Protein AF-A0A3P3WB50-F1 (afdb_monomer_lite)

Secondary structure (DSSP, 8-state):
--SHHHHHHHHHHHHTSSTT-SSTTS-TTPBPSS-EEEEETTS-EEEEEEEPPPPS-HHHHHHHHHH-TT-S--TTT--SEEEEESSTT--PPEEEEGGGEEEEEETT-TT-EEEEEEEEEE-TTT--EEEEEEEEEEEEPB--SSS-EEE--EEEEETTEEEEE---EEEE-SSSS-EEEE-GGGGGSHHHHHHHHHHHTTT-HHHHHHHHHHHSTTSHHHHHHHHHHHHHHHHHHHHHHHHHHH-TTS---HHHHHHHHHHHHHHHHHHHHHHHHHHTT---

Organism: NCBI:txid2488728

Radius of gyration: 21.01 Å; chains: 1; bounding box: 48×58×53 Å

Foldseek 3Di:
DPCVVVVVVVVLLVVQQQQQWLQSVAGAQGKQPAKKWWQWPVRDIAIFIWGTHHFPDSVLSSCCLPPPPPWLDDPRQFDQWIFTDRYPPDPGTDTDGQNGTQWMGGPVDNQDIWGKAWAWIARPVVRDTDPPDIGIGTFRFDPAPFFGWTWDWDQDCDPNDGDTDTDWIWTAQPPDSYITIDDLVLVVDPLSLLVVLCSSVVVQVVLNVLSVQLVDCPHPSVVVVVVVLVVQLVVVVVVVVVVCVVCVPDPDDPVNVVVVSSVVSVSVSRNVSRVVCVVSVNDD

Sequence (284 aa):
MKNLYKLLPLILFFFVFSANAQFLHLRAGQESKDPVTIIFEDGSEKNGFIKNNEPKNKVLRAISFNSNTSAFSNPELSIDYILFKASEDAVDYSNIDVTTIKHVIFSRNNSLVYDRFVLYDINEKTLEIDYSNPKQIFFQANNLNGFKRYIIFTRMTERGKTVMYTPYYYIKSPTKNELVALNPWSLISYNRVINYFKFLGSDCKPFLDYLVRSEDRNSDEFKEFKKIRKEYRRSFDKEIKKTFKENKKKKIDNEYIYQEKSTRDFEFLFDYMYQKYLDFNCKS

pLDDT: mean 70.84, std 17.95, range [31.48, 95.5]

Structure (mmCIF, N/CA/C/O backbone):
data_AF-A0A3P3WB50-F1
#
_entry.id   AF-A0A3P3WB50-F1
#
loop_
_atom_site.group_PDB
_atom_site.id
_atom_site.type_symbol
_atom_site.label_atom_id
_atom_site.label_alt_id
_atom_site.label_comp_id
_atom_site.label_asym_id
_atom_site.label_entity_id
_atom_site.label_seq_id
_atom_site.pdbx_PDB_ins_code
_atom_site.Cartn_x
_atom_site.Cartn_y
_atom_site.Cartn_z
_atom_site.occupancy
_atom_site.B_iso_or_equiv
_atom_site.auth_seq_id
_atom_site.auth_comp_id
_atom_site.auth_asym_id
_atom_site.auth_atom_id
_atom_site.pdbx_PDB_model_num
ATOM 1 N N . MET A 1 1 ? -6.055 41.370 -4.640 1.00 46.00 1 MET A N 1
ATOM 2 C CA . MET A 1 1 ? -6.135 39.916 -4.354 1.00 46.00 1 MET A CA 1
ATOM 3 C C . MET A 1 1 ? -6.935 39.167 -5.435 1.00 46.00 1 MET A C 1
ATOM 5 O O . MET A 1 1 ? -7.912 38.508 -5.107 1.00 46.00 1 MET A O 1
ATOM 9 N N . LYS A 1 2 ? -6.562 39.277 -6.726 1.00 42.59 2 LYS A N 1
ATOM 10 C CA . LYS A 1 2 ? -7.324 38.673 -7.846 1.00 42.59 2 LYS A CA 1
ATOM 11 C C . LYS A 1 2 ? -6.626 37.561 -8.644 1.00 42.59 2 LYS A C 1
ATOM 13 O O . LYS A 1 2 ? -7.251 36.936 -9.488 1.00 42.59 2 LYS A O 1
ATOM 18 N N . ASN A 1 3 ? -5.368 37.257 -8.314 1.00 46.72 3 ASN A N 1
ATOM 19 C CA . ASN A 1 3 ? -4.557 36.287 -9.064 1.00 46.72 3 ASN A CA 1
ATOM 20 C C . ASN A 1 3 ? -4.040 35.102 -8.224 1.00 46.72 3 ASN A C 1
ATOM 22 O O . ASN A 1 3 ? -3.477 34.172 -8.792 1.00 46.72 3 ASN A O 1
ATOM 26 N N . LEU A 1 4 ? -4.257 35.082 -6.900 1.00 42.22 4 LEU A N 1
ATOM 27 C CA . LEU A 1 4 ? -3.749 34.001 -6.036 1.00 42.22 4 LEU A CA 1
ATOM 28 C C . LEU A 1 4 ? -4.438 32.652 -6.314 1.00 42.22 4 LEU A C 1
ATOM 30 O O . LEU A 1 4 ? -3.790 31.614 -6.342 1.00 42.22 4 LEU A O 1
ATOM 34 N N . TYR A 1 5 ? -5.738 32.672 -6.600 1.00 45.28 5 TYR A N 1
ATOM 35 C CA . TYR A 1 5 ? -6.542 31.485 -6.918 1.00 45.28 5 TYR A CA 1
ATOM 36 C C . TYR A 1 5 ? -6.295 30.925 -8.324 1.00 45.28 5 TYR A C 1
ATOM 38 O O . TYR A 1 5 ? -6.626 29.773 -8.572 1.00 45.28 5 TYR A O 1
ATOM 46 N N . LYS A 1 6 ? -5.681 31.700 -9.231 1.00 44.25 6 LYS A N 1
ATOM 47 C CA . LYS A 1 6 ? -5.189 31.188 -10.525 1.00 44.25 6 LYS A CA 1
ATOM 48 C C . LYS A 1 6 ? -3.825 30.497 -10.390 1.00 44.25 6 LYS A C 1
ATOM 50 O O . LYS A 1 6 ? -3.521 29.599 -11.164 1.00 44.25 6 LYS A O 1
ATOM 55 N N . LEU A 1 7 ? -3.033 30.886 -9.387 1.00 44.47 7 LEU A N 1
ATOM 56 C CA . LEU A 1 7 ? -1.736 30.283 -9.057 1.00 44.47 7 LEU A CA 1
ATOM 57 C C . LEU A 1 7 ? -1.860 29.039 -8.168 1.00 44.47 7 LEU A C 1
ATOM 59 O O . LEU A 1 7 ? -1.045 28.133 -8.292 1.00 44.47 7 LEU A O 1
ATOM 63 N N . LEU A 1 8 ? -2.887 28.961 -7.318 1.00 43.44 8 LEU A N 1
ATOM 64 C CA . LEU A 1 8 ? -3.151 27.813 -6.444 1.00 43.44 8 LEU A CA 1
ATOM 65 C C . LEU A 1 8 ? -3.257 26.463 -7.193 1.00 43.44 8 LEU A C 1
ATOM 67 O O . LEU A 1 8 ? -2.562 25.532 -6.790 1.00 43.44 8 LEU A O 1
ATOM 71 N N . PRO A 1 9 ? -4.032 26.325 -8.293 1.00 48.25 9 PRO A N 1
ATOM 72 C CA . PRO A 1 9 ? -4.075 25.078 -9.051 1.00 48.25 9 PRO A CA 1
ATOM 73 C C . PRO A 1 9 ? -2.754 24.790 -9.766 1.00 48.25 9 PRO A C 1
ATOM 75 O O . PRO A 1 9 ? -2.409 23.628 -9.903 1.00 48.25 9 PRO A O 1
ATOM 78 N N . LEU A 1 10 ? -1.990 25.815 -10.165 1.00 39.59 10 LEU A N 1
ATOM 79 C CA . LEU A 1 10 ? -0.688 25.654 -10.821 1.00 39.59 10 LEU A CA 1
ATOM 80 C C . LEU A 1 10 ? 0.383 25.145 -9.841 1.00 39.59 10 LEU A C 1
ATOM 82 O O . LEU A 1 10 ? 1.171 24.268 -10.175 1.00 39.59 10 LEU A O 1
ATOM 86 N N . ILE A 1 11 ? 0.382 25.666 -8.611 1.00 45.00 11 ILE A N 1
ATOM 87 C CA . ILE A 1 11 ? 1.268 25.228 -7.524 1.00 45.00 11 ILE A CA 1
ATOM 88 C C . ILE A 1 11 ? 0.891 23.809 -7.083 1.00 45.00 11 ILE A C 1
ATOM 90 O O . ILE A 1 11 ? 1.773 22.964 -6.966 1.00 45.00 11 ILE A O 1
ATOM 94 N N . LEU A 1 12 ? -0.407 23.511 -6.938 1.00 42.62 12 LEU A N 1
ATOM 95 C CA . LEU A 1 12 ? -0.888 22.139 -6.734 1.00 42.62 12 LEU A CA 1
ATOM 96 C C . LEU A 1 12 ? -0.486 21.220 -7.899 1.00 42.62 12 LEU A C 1
ATOM 98 O O . LEU A 1 12 ? -0.139 20.073 -7.662 1.00 42.62 12 LEU A O 1
ATOM 102 N N . PHE A 1 13 ? -0.449 21.721 -9.137 1.00 41.72 13 PHE A N 1
ATOM 103 C CA . PHE A 1 13 ? 0.000 20.961 -10.306 1.00 41.72 13 PHE A CA 1
ATOM 104 C C . PHE A 1 13 ? 1.475 20.551 -10.197 1.00 41.72 13 PHE A C 1
ATOM 106 O O . PHE A 1 13 ? 1.805 19.394 -10.437 1.00 41.72 13 PHE A O 1
ATOM 113 N N . PHE A 1 14 ? 2.366 21.467 -9.798 1.00 38.19 14 PHE A N 1
ATOM 114 C CA . PHE A 1 14 ? 3.808 21.197 -9.738 1.00 38.19 14 PHE A CA 1
ATOM 115 C C . PHE A 1 14 ? 4.226 20.226 -8.621 1.00 38.19 14 PHE A C 1
ATOM 117 O O . PHE A 1 14 ? 5.214 19.514 -8.792 1.00 38.19 14 PHE A O 1
ATOM 124 N N . PHE A 1 15 ? 3.477 20.135 -7.518 1.00 40.16 15 PHE A N 1
ATOM 125 C CA . PHE A 1 15 ? 3.802 19.228 -6.406 1.00 40.16 15 PHE A CA 1
ATOM 126 C C . PHE A 1 15 ? 3.353 17.769 -6.614 1.00 40.16 15 PHE A C 1
ATOM 128 O O . PHE A 1 15 ? 3.767 16.890 -5.863 1.00 40.16 15 PHE A O 1
ATOM 135 N N . VAL A 1 16 ? 2.551 17.471 -7.642 1.00 40.81 16 VAL A N 1
ATOM 136 C CA . VAL A 1 16 ? 1.916 16.145 -7.813 1.00 40.81 16 VAL A CA 1
ATOM 137 C C . VAL A 1 16 ? 2.705 15.203 -8.741 1.00 40.81 16 VAL A C 1
ATOM 139 O O . VAL A 1 16 ? 2.382 14.023 -8.893 1.00 40.81 16 VAL A O 1
ATOM 142 N N . PHE A 1 17 ? 3.804 15.673 -9.336 1.00 41.53 17 PHE A N 1
ATOM 143 C CA . PHE A 1 17 ? 4.520 14.906 -10.360 1.00 41.53 17 PHE A CA 1
ATOM 144 C C . PHE A 1 17 ? 5.366 13.733 -9.829 1.00 41.53 17 PHE A C 1
ATOM 146 O O . PHE A 1 17 ? 5.593 12.780 -10.579 1.00 41.53 17 PHE A O 1
ATOM 153 N N . SER A 1 18 ? 5.784 13.738 -8.558 1.00 41.53 18 SER A N 1
ATOM 154 C CA . SER A 1 18 ? 6.574 12.640 -7.966 1.00 41.53 18 SER A CA 1
ATOM 155 C C . SER A 1 18 ? 5.729 11.471 -7.439 1.00 41.53 18 SER A C 1
ATOM 157 O O . SER A 1 18 ? 6.218 10.347 -7.377 1.00 41.53 18 SER A O 1
ATOM 159 N N . ALA A 1 19 ? 4.454 11.692 -7.108 1.00 46.53 19 ALA A N 1
ATOM 160 C CA . ALA A 1 19 ? 3.660 10.794 -6.257 1.00 46.53 19 ALA A CA 1
ATOM 161 C C . ALA A 1 19 ? 3.143 9.493 -6.915 1.00 46.53 19 ALA A C 1
ATOM 163 O O . ALA A 1 19 ? 2.284 8.826 -6.350 1.00 46.53 19 ALA A O 1
ATOM 164 N N . ASN A 1 20 ? 3.615 9.132 -8.110 1.00 53.00 20 ASN A N 1
ATOM 165 C CA . ASN A 1 20 ? 3.025 8.046 -8.910 1.00 53.00 20 ASN A CA 1
ATOM 166 C C . ASN A 1 20 ? 4.056 7.370 -9.852 1.00 53.00 20 ASN A C 1
ATOM 168 O O . ASN A 1 20 ? 3.718 6.824 -10.902 1.00 53.00 20 ASN A O 1
ATOM 172 N N . ALA A 1 21 ? 5.350 7.549 -9.587 1.00 59.38 21 ALA A N 1
ATOM 173 C CA . ALA A 1 21 ? 6.413 6.951 -10.388 1.00 59.38 21 ALA A CA 1
ATOM 174 C C . ALA A 1 21 ? 6.478 5.433 -10.159 1.00 59.38 21 ALA A C 1
ATOM 176 O O . ALA A 1 21 ? 6.316 4.986 -9.027 1.00 59.38 21 ALA A O 1
ATOM 177 N N . GLN A 1 22 ? 6.754 4.669 -11.221 1.00 72.88 22 GLN A N 1
ATOM 178 C CA . GLN A 1 22 ? 6.979 3.223 -11.139 1.00 72.88 22 GLN A CA 1
ATOM 179 C C . GLN A 1 22 ? 8.084 2.888 -10.127 1.00 72.88 22 GLN A C 1
ATOM 181 O O . GLN A 1 22 ? 7.900 2.043 -9.257 1.00 72.88 22 GLN A O 1
ATOM 186 N N . PHE A 1 23 ? 9.199 3.617 -10.202 1.00 77.19 23 PHE A N 1
ATOM 187 C CA . PHE A 1 23 ? 10.236 3.644 -9.180 1.00 77.19 23 PHE A CA 1
ATOM 188 C C . PHE A 1 23 ? 10.271 5.038 -8.567 1.00 77.19 23 PHE A C 1
ATOM 190 O O . PHE A 1 23 ? 10.656 6.016 -9.204 1.00 77.19 23 PHE A O 1
ATOM 197 N N . LEU A 1 24 ? 9.837 5.128 -7.316 1.00 67.81 24 LEU A N 1
ATOM 198 C CA . LEU A 1 24 ? 9.528 6.383 -6.617 1.00 67.81 24 LEU A CA 1
ATOM 199 C C . LEU A 1 24 ? 10.702 7.345 -6.462 1.00 67.81 24 LEU A C 1
ATOM 201 O O . LEU A 1 24 ? 10.515 8.553 -6.340 1.00 67.81 24 LEU A O 1
ATOM 205 N N . HIS A 1 25 ? 11.913 6.801 -6.421 1.00 69.56 25 HIS A N 1
ATOM 206 C CA . HIS A 1 25 ? 13.135 7.585 -6.306 1.00 69.56 25 HIS A CA 1
ATOM 207 C C . HIS A 1 25 ? 13.572 8.200 -7.650 1.00 69.56 25 HIS A C 1
ATOM 209 O O . HIS A 1 25 ? 14.468 9.045 -7.673 1.00 69.56 25 HIS A O 1
ATOM 215 N N . LEU A 1 26 ? 12.934 7.810 -8.758 1.00 70.94 26 LEU A N 1
ATOM 216 C CA . LEU A 1 26 ? 13.143 8.356 -10.095 1.00 70.94 26 LEU A CA 1
ATOM 217 C C . LEU A 1 26 ? 11.951 9.250 -10.483 1.00 70.94 26 LEU A C 1
ATOM 219 O O . LEU A 1 26 ? 10.794 8.963 -10.180 1.00 70.94 26 LEU A O 1
ATOM 223 N N . ARG A 1 27 ? 12.207 10.349 -11.194 1.00 70.38 27 ARG A N 1
ATOM 224 C CA . ARG A 1 27 ? 11.157 11.169 -11.825 1.00 70.38 27 ARG A CA 1
ATOM 225 C C . ARG A 1 27 ? 10.595 10.460 -13.063 1.00 70.38 27 ARG A C 1
ATOM 227 O O . ARG A 1 27 ? 11.182 9.497 -13.546 1.00 70.38 27 ARG A O 1
ATOM 234 N N . ALA A 1 28 ? 9.461 10.928 -13.584 1.00 73.25 28 ALA A N 1
ATOM 235 C CA . ALA A 1 28 ? 8.965 10.475 -14.887 1.00 73.25 28 ALA A CA 1
ATOM 236 C C . ALA A 1 28 ? 10.035 10.690 -15.970 1.00 73.25 28 ALA A C 1
ATOM 238 O O . ALA A 1 28 ? 10.688 11.735 -15.975 1.00 73.25 28 ALA A O 1
ATOM 239 N N . GLY A 1 29 ? 10.253 9.683 -16.819 1.00 77.38 29 GLY A N 1
ATOM 240 C CA . GLY A 1 29 ? 11.269 9.735 -17.869 1.00 77.38 29 GLY A CA 1
ATOM 241 C C . GLY A 1 29 ? 12.714 9.769 -17.362 1.00 77.38 29 GLY A C 1
ATOM 242 O O . GLY A 1 29 ? 13.627 9.946 -18.164 1.00 77.38 29 GLY A O 1
ATOM 243 N N . GLN A 1 30 ? 12.961 9.622 -16.059 1.00 82.00 30 GLN A N 1
ATOM 244 C CA . GLN A 1 30 ? 14.313 9.631 -15.511 1.00 82.00 30 GLN A CA 1
ATOM 245 C C . GLN A 1 30 ? 14.922 8.227 -15.548 1.00 82.00 30 GLN A C 1
ATOM 247 O O . GLN A 1 30 ? 14.301 7.267 -15.092 1.00 82.00 30 GLN A O 1
ATOM 252 N N . GLU A 1 31 ? 16.148 8.144 -16.061 1.00 88.44 31 GLU A N 1
ATOM 253 C CA . GLU A 1 31 ? 17.012 6.961 -16.018 1.00 88.44 31 GLU A CA 1
ATOM 254 C C . GLU A 1 31 ? 17.666 6.805 -14.633 1.00 88.44 31 GLU A C 1
ATOM 256 O O . GLU A 1 31 ? 17.992 7.793 -13.957 1.00 88.44 31 GLU A O 1
ATOM 261 N N . SER A 1 32 ? 17.849 5.560 -14.197 1.00 87.50 32 SER A N 1
ATOM 262 C CA . SER A 1 32 ? 18.636 5.223 -13.019 1.00 87.50 32 SER A CA 1
ATOM 263 C C . SER A 1 32 ? 20.084 5.656 -13.228 1.00 87.50 32 SER A C 1
ATOM 265 O O . SER A 1 32 ? 20.693 5.365 -14.245 1.00 87.50 32 SER A O 1
ATOM 267 N N . LYS A 1 33 ? 20.663 6.363 -12.256 1.00 83.94 33 LYS A N 1
ATOM 268 C CA . LYS A 1 33 ? 22.070 6.788 -12.356 1.00 83.94 33 LYS A CA 1
ATOM 269 C C . LYS A 1 33 ? 23.052 5.629 -12.232 1.00 83.94 33 LYS A C 1
ATOM 271 O O . LYS A 1 33 ? 24.179 5.734 -12.688 1.00 83.94 33 LYS A O 1
ATOM 276 N N . ASP A 1 34 ? 22.627 4.576 -11.550 1.00 85.12 34 ASP A N 1
ATOM 277 C CA . ASP A 1 34 ? 23.434 3.405 -11.264 1.00 85.12 34 ASP A CA 1
ATOM 278 C C . ASP A 1 34 ? 22.766 2.173 -11.896 1.00 85.12 34 ASP A C 1
ATOM 280 O O . ASP A 1 34 ? 21.542 2.195 -12.120 1.00 85.12 34 ASP A O 1
ATOM 284 N N . PRO A 1 35 ? 23.541 1.103 -12.156 1.00 89.12 35 PRO A N 1
ATOM 285 C CA . PRO A 1 35 ? 22.990 -0.156 -12.614 1.00 89.12 35 PRO A CA 1
ATOM 286 C C . PRO A 1 35 ? 21.960 -0.732 -11.641 1.00 89.12 35 PRO A C 1
ATOM 288 O O . PRO A 1 35 ? 21.976 -0.477 -10.431 1.00 89.12 35 PRO A O 1
ATOM 291 N N . VAL A 1 36 ? 21.064 -1.529 -12.201 1.00 91.88 36 VAL A N 1
ATOM 292 C CA . VAL A 1 36 ? 20.005 -2.245 -11.504 1.00 91.88 36 VAL A CA 1
ATOM 293 C C . VAL A 1 36 ? 20.027 -3.706 -11.919 1.00 91.88 36 VAL A C 1
ATOM 295 O O . VAL A 1 36 ? 20.393 -4.031 -13.052 1.00 91.88 36 VAL A O 1
ATOM 298 N N . THR A 1 37 ? 19.577 -4.566 -11.017 1.00 93.38 37 THR A N 1
ATOM 299 C CA . THR A 1 37 ? 19.367 -5.991 -11.263 1.00 93.38 37 THR A CA 1
ATOM 300 C C . THR A 1 37 ? 17.869 -6.263 -11.302 1.00 93.38 37 THR A C 1
ATOM 302 O O . THR A 1 37 ? 17.153 -5.990 -10.340 1.00 93.38 37 THR A O 1
ATOM 305 N N . ILE A 1 38 ? 17.380 -6.784 -12.421 1.00 94.06 38 ILE A N 1
ATOM 306 C CA . ILE A 1 38 ? 16.017 -7.294 -12.572 1.00 94.06 38 ILE A CA 1
ATOM 307 C C . ILE A 1 38 ? 16.070 -8.789 -12.307 1.00 94.06 38 ILE A C 1
ATOM 309 O O . ILE A 1 38 ? 16.818 -9.488 -12.985 1.00 94.06 38 ILE A O 1
ATOM 313 N N . ILE A 1 39 ? 15.260 -9.264 -11.369 1.00 93.62 39 ILE A N 1
ATOM 314 C CA . ILE A 1 39 ? 15.095 -10.687 -11.078 1.00 93.62 39 ILE A CA 1
ATOM 315 C C . ILE A 1 39 ? 13.738 -11.114 -11.626 1.00 93.62 39 ILE A C 1
ATOM 317 O O . ILE A 1 39 ? 12.710 -10.515 -11.295 1.00 93.62 39 ILE A O 1
ATOM 321 N N . PHE A 1 40 ? 13.738 -12.127 -12.484 1.00 95.12 40 PHE A N 1
ATOM 322 C CA . PHE A 1 40 ? 12.545 -12.666 -13.128 1.00 95.12 40 PHE A CA 1
ATOM 323 C C . PHE A 1 40 ? 11.868 -13.733 -12.257 1.00 95.12 40 PHE A C 1
ATOM 325 O O . PHE A 1 40 ? 12.451 -14.258 -11.306 1.00 95.12 40 PHE A O 1
ATOM 332 N N . GLU A 1 41 ? 10.613 -14.054 -12.567 1.00 90.38 41 GLU A N 1
ATOM 333 C CA . GLU A 1 41 ? 9.850 -15.102 -11.869 1.00 90.38 41 GLU A CA 1
ATOM 334 C C . GLU A 1 41 ? 10.500 -16.490 -11.990 1.00 90.38 41 GLU A C 1
ATOM 336 O O . GLU A 1 41 ? 10.417 -17.294 -11.063 1.00 90.38 41 GLU A O 1
ATOM 341 N N . ASP A 1 42 ? 11.204 -16.753 -13.095 1.00 91.88 42 ASP A N 1
ATOM 342 C CA . ASP A 1 42 ? 11.975 -17.984 -13.313 1.00 91.88 42 ASP A CA 1
ATOM 343 C C . ASP A 1 42 ? 13.326 -18.013 -12.567 1.00 91.88 42 ASP A C 1
ATOM 345 O O . ASP A 1 42 ? 14.048 -19.007 -12.626 1.00 91.88 42 ASP A O 1
ATOM 349 N N . GLY A 1 43 ? 13.663 -16.938 -11.846 1.00 91.44 43 GLY A N 1
ATOM 350 C CA . GLY A 1 43 ? 14.909 -16.791 -11.098 1.00 91.44 43 GLY A CA 1
ATOM 351 C C . GLY A 1 43 ? 16.101 -16.326 -11.934 1.00 91.44 43 GLY A C 1
ATOM 352 O O . GLY A 1 43 ? 17.184 -16.158 -11.378 1.00 91.44 43 GLY A O 1
ATOM 353 N N . SER A 1 44 ? 15.929 -16.103 -13.239 1.00 95.50 44 SER A N 1
ATOM 354 C CA . SER A 1 44 ? 16.959 -15.485 -14.073 1.00 95.50 44 SER A CA 1
ATOM 355 C C . SER A 1 44 ? 17.139 -14.003 -13.728 1.00 95.50 44 SER A C 1
ATOM 357 O O . SER A 1 44 ? 16.275 -13.380 -13.102 1.00 95.50 44 SER A O 1
ATOM 359 N N . GLU A 1 45 ? 18.273 -13.425 -14.134 1.00 95.19 45 GLU A N 1
ATOM 360 C CA . GLU A 1 45 ? 18.618 -12.040 -13.812 1.00 95.19 45 GLU A CA 1
ATOM 361 C C . GLU A 1 45 ? 19.075 -11.254 -15.047 1.00 95.19 45 GLU A C 1
ATOM 363 O O . GLU A 1 45 ? 19.742 -11.785 -15.940 1.00 95.19 45 GLU A O 1
ATOM 368 N N . LYS A 1 46 ? 18.760 -9.954 -15.084 1.00 94.44 46 LYS A N 1
ATOM 369 C CA . LYS A 1 46 ? 19.339 -8.994 -16.036 1.00 94.44 46 LYS A CA 1
ATOM 370 C C . LYS A 1 46 ? 19.895 -7.781 -15.311 1.00 94.44 46 LYS A C 1
ATOM 372 O O . LYS A 1 46 ? 19.202 -7.164 -14.510 1.00 94.44 46 LYS A O 1
ATOM 377 N N . ASN A 1 47 ? 21.120 -7.405 -15.664 1.00 93.50 47 ASN A N 1
ATOM 378 C CA . ASN A 1 47 ? 21.784 -6.211 -15.154 1.00 93.50 47 ASN A CA 1
ATOM 379 C C . ASN A 1 47 ? 21.819 -5.128 -16.230 1.00 93.50 47 ASN A C 1
ATOM 381 O O . ASN A 1 47 ? 22.104 -5.424 -17.390 1.00 93.50 47 ASN A O 1
ATOM 385 N N . GLY A 1 48 ? 21.526 -3.888 -15.855 1.00 93.56 48 GLY A N 1
ATOM 386 C CA . GLY A 1 48 ? 21.526 -2.763 -16.786 1.00 93.56 48 GLY A CA 1
ATOM 387 C C . GLY A 1 48 ? 20.966 -1.505 -16.145 1.00 93.56 48 GLY A C 1
ATOM 388 O O . GLY A 1 48 ? 21.146 -1.293 -14.954 1.00 93.56 48 GLY A O 1
ATOM 389 N N . PHE A 1 49 ? 20.276 -0.678 -16.919 1.00 93.44 49 PHE A N 1
ATOM 390 C CA . PHE A 1 49 ? 19.716 0.593 -16.469 1.00 93.44 49 PHE A CA 1
ATOM 391 C C . PHE A 1 49 ? 18.227 0.638 -16.776 1.00 93.44 49 PHE A C 1
ATOM 393 O O . PHE A 1 49 ? 17.777 0.151 -17.817 1.00 93.44 49 PHE A O 1
ATOM 400 N N . ILE A 1 50 ? 17.461 1.237 -15.867 1.00 92.25 50 ILE A N 1
ATOM 401 C CA . ILE A 1 50 ? 16.013 1.372 -16.005 1.00 92.25 50 ILE A CA 1
ATOM 402 C C . ILE A 1 50 ? 15.631 2.839 -16.067 1.00 92.25 50 ILE A C 1
ATOM 404 O O . ILE A 1 50 ? 16.177 3.677 -15.352 1.00 92.25 50 ILE A O 1
ATOM 408 N N . LYS A 1 51 ? 14.623 3.136 -16.882 1.00 90.25 51 LYS A N 1
ATOM 409 C CA . LYS A 1 51 ? 13.991 4.447 -16.962 1.00 90.25 51 LYS A CA 1
ATOM 410 C C . LYS A 1 51 ? 12.538 4.343 -16.543 1.00 90.25 51 LYS A C 1
ATOM 412 O O . LYS A 1 51 ? 11.818 3.449 -16.975 1.00 90.25 51 LYS A O 1
ATOM 417 N N . ASN A 1 52 ? 12.091 5.285 -15.721 1.00 84.56 52 ASN A N 1
ATOM 418 C CA . ASN A 1 52 ? 10.667 5.404 -15.437 1.00 84.56 52 ASN A CA 1
ATOM 419 C C . ASN A 1 52 ? 9.899 5.754 -16.712 1.00 84.56 52 ASN A C 1
ATOM 421 O O . ASN A 1 52 ? 10.262 6.697 -17.420 1.00 84.56 52 ASN A O 1
ATOM 425 N N . ASN A 1 53 ? 8.784 5.065 -16.942 1.00 81.25 53 ASN A N 1
ATOM 426 C CA . ASN A 1 53 ? 7.875 5.390 -18.035 1.00 81.25 53 ASN A CA 1
ATOM 427 C C . ASN A 1 53 ? 7.346 6.830 -17.915 1.00 81.25 53 ASN A C 1
ATOM 429 O O . ASN A 1 53 ? 7.151 7.361 -16.815 1.00 81.25 53 ASN A O 1
ATOM 433 N N . GLU A 1 54 ? 7.075 7.460 -19.059 1.00 76.31 54 GLU A N 1
ATOM 434 C CA . GLU A 1 54 ? 6.269 8.680 -19.078 1.00 76.31 54 GLU A CA 1
ATOM 435 C C . GLU A 1 54 ? 4.821 8.343 -18.673 1.00 76.31 54 GLU A C 1
ATOM 437 O O . GLU A 1 54 ? 4.279 7.327 -19.116 1.00 76.31 54 GLU A O 1
ATOM 442 N N . PRO A 1 55 ? 4.166 9.166 -17.837 1.00 66.12 55 PRO A N 1
ATOM 443 C CA . PRO A 1 55 ? 2.769 8.952 -17.477 1.00 66.12 55 PRO A CA 1
ATOM 444 C C . PRO A 1 55 ? 1.867 9.105 -18.706 1.00 66.12 55 PRO A C 1
ATOM 446 O O . PRO A 1 55 ? 1.959 10.106 -19.422 1.00 66.12 55 PRO A O 1
ATOM 449 N N . LYS A 1 56 ? 0.955 8.146 -18.913 1.00 62.53 56 LYS A N 1
ATOM 450 C CA . LYS A 1 56 ? -0.006 8.165 -20.028 1.00 62.53 56 LYS A CA 1
ATOM 451 C C . LYS A 1 56 ? -0.984 9.359 -19.923 1.00 62.53 56 LYS A C 1
ATOM 453 O O . LYS A 1 56 ? -1.333 9.930 -20.953 1.00 62.53 56 LYS A O 1
ATOM 458 N N . ASN A 1 57 ? -1.389 9.800 -18.720 1.00 63.00 57 ASN A N 1
ATOM 459 C CA . ASN A 1 57 ? -2.286 10.946 -18.500 1.00 63.00 57 ASN A CA 1
ATOM 460 C C . ASN A 1 57 ? -1.972 11.734 -17.199 1.00 63.00 57 ASN A C 1
ATOM 462 O O . ASN A 1 57 ? -2.549 11.546 -16.124 1.00 63.00 57 ASN A O 1
ATOM 466 N N . LYS A 1 58 ? -1.111 12.753 -17.338 1.00 58.84 58 LYS A N 1
ATOM 467 C CA . LYS A 1 58 ? -0.672 13.657 -16.251 1.00 58.84 58 LYS A CA 1
ATOM 468 C C . LYS A 1 58 ? -1.823 14.307 -15.461 1.00 58.84 58 LYS A C 1
ATOM 470 O O . LYS A 1 58 ? -1.658 14.587 -14.276 1.00 58.84 58 LYS A O 1
ATOM 475 N N . VAL A 1 59 ? -2.971 14.551 -16.098 1.00 56.09 59 VAL A N 1
ATOM 476 C CA . VAL A 1 59 ? -4.134 15.213 -15.484 1.00 56.09 59 VAL A CA 1
ATOM 477 C C . VAL A 1 59 ? -4.935 14.230 -14.635 1.00 56.09 59 VAL A C 1
ATOM 479 O O . VAL A 1 59 ? -5.214 14.523 -13.474 1.00 56.09 59 VAL A O 1
ATOM 482 N N . LEU A 1 60 ? -5.248 13.041 -15.162 1.00 55.47 60 LEU A N 1
ATOM 483 C CA . LEU A 1 60 ? -5.934 11.991 -14.398 1.00 55.47 60 LEU A CA 1
ATOM 484 C C . LEU A 1 60 ? -5.123 11.551 -13.179 1.00 55.47 60 LEU A C 1
ATOM 486 O O . LEU A 1 60 ? -5.700 11.292 -12.131 1.00 55.47 60 LEU A O 1
ATOM 490 N N . ARG A 1 61 ? -3.795 11.555 -13.285 1.00 54.12 61 ARG A N 1
ATOM 491 C CA . ARG A 1 61 ? -2.860 11.277 -12.186 1.00 54.12 61 ARG A CA 1
ATOM 492 C C . ARG A 1 61 ? -2.880 12.314 -11.068 1.00 54.12 61 ARG A C 1
ATOM 494 O O . ARG A 1 61 ? -2.688 11.976 -9.904 1.00 54.12 61 ARG A O 1
ATOM 501 N N . ALA A 1 62 ? -3.106 13.580 -11.414 1.00 53.34 62 ALA A N 1
ATOM 502 C CA . ALA A 1 62 ? -3.275 14.637 -10.424 1.00 53.34 62 ALA A CA 1
ATOM 503 C C . ALA A 1 62 ? -4.664 14.606 -9.776 1.00 53.34 62 ALA A C 1
ATOM 505 O O . ALA A 1 62 ? -4.827 14.935 -8.600 1.00 53.34 62 ALA A O 1
ATOM 506 N N . ILE A 1 63 ? -5.659 14.177 -10.549 1.00 50.47 63 ILE A N 1
ATOM 507 C CA . ILE A 1 63 ? -7.038 14.026 -10.101 1.00 50.47 63 ILE A CA 1
ATOM 508 C C . ILE A 1 63 ? -7.181 12.789 -9.203 1.00 50.47 63 ILE A C 1
ATOM 510 O O . ILE A 1 63 ? -7.782 12.920 -8.144 1.00 50.47 63 ILE A O 1
ATOM 514 N N . SER A 1 64 ? -6.559 11.646 -9.521 1.00 50.78 64 SER A N 1
ATOM 515 C CA . SER A 1 64 ? -6.663 10.399 -8.740 1.00 50.78 64 SER A CA 1
ATOM 516 C C . SER A 1 64 ? -6.210 10.548 -7.284 1.00 50.78 64 SER A C 1
ATOM 518 O O . SER A 1 64 ? -6.799 9.934 -6.398 1.00 50.78 64 SER A O 1
ATOM 520 N N . PHE A 1 65 ? -5.253 11.442 -7.018 1.00 48.94 65 PHE A N 1
ATOM 521 C CA . PHE A 1 65 ? -4.818 11.803 -5.667 1.00 48.94 65 PHE A CA 1
ATOM 522 C C . PHE A 1 65 ? -5.921 12.479 -4.825 1.00 48.94 65 PHE A C 1
ATOM 524 O O . PHE A 1 65 ? -5.969 12.304 -3.608 1.00 48.94 65 PHE A O 1
ATOM 531 N N . ASN A 1 66 ? -6.823 13.235 -5.466 1.00 42.66 66 ASN A N 1
ATOM 532 C CA . ASN A 1 66 ? -7.851 14.051 -4.805 1.00 42.66 66 ASN A CA 1
ATOM 533 C C . ASN A 1 66 ? -9.282 13.507 -4.960 1.00 42.66 66 ASN A C 1
ATOM 535 O O . ASN A 1 66 ? -10.129 13.767 -4.109 1.00 42.66 66 ASN A O 1
ATOM 539 N N . SER A 1 67 ? -9.584 12.791 -6.044 1.00 37.06 67 SER A N 1
ATOM 540 C CA .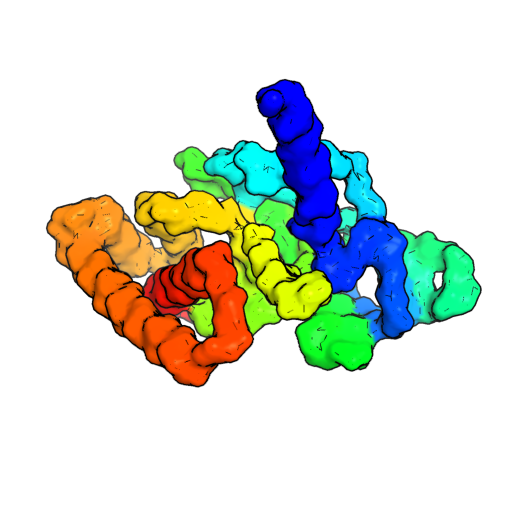 SER A 1 67 ? -10.955 12.446 -6.433 1.00 37.06 67 SER A CA 1
ATOM 541 C C . SER A 1 67 ? -11.363 11.024 -6.075 1.00 37.06 67 SER A C 1
ATOM 543 O O . SER A 1 67 ? -12.559 10.757 -5.989 1.00 37.06 67 SER A O 1
ATOM 545 N N . ASN A 1 68 ? -10.420 10.113 -5.826 1.00 43.03 68 ASN A N 1
ATOM 546 C CA . ASN A 1 68 ? -10.749 8.717 -5.526 1.00 43.03 68 ASN A CA 1
ATOM 547 C C . ASN A 1 68 ? -11.048 8.480 -4.047 1.00 43.03 68 ASN A C 1
ATOM 549 O O . ASN A 1 68 ? -10.511 7.590 -3.396 1.00 43.03 68 ASN A O 1
ATOM 553 N N . THR A 1 69 ? -11.976 9.273 -3.513 1.00 37.75 69 THR A N 1
ATOM 554 C CA . THR A 1 69 ? -12.581 9.021 -2.196 1.00 37.75 69 THR A CA 1
ATOM 555 C C . THR A 1 69 ? -13.490 7.784 -2.181 1.00 37.75 69 THR A C 1
ATOM 557 O O . THR A 1 69 ? -13.895 7.367 -1.097 1.00 37.75 69 THR A O 1
ATOM 560 N N . SER A 1 70 ? -13.781 7.220 -3.359 1.00 34.03 70 SER A N 1
ATOM 561 C CA . SER A 1 70 ? -14.728 6.125 -3.608 1.00 34.03 70 SER A CA 1
ATOM 562 C C . SER A 1 70 ? -14.179 4.993 -4.488 1.00 34.03 70 SER A C 1
ATOM 564 O O . SER A 1 70 ? -14.960 4.158 -4.941 1.00 34.03 70 SER A O 1
ATOM 566 N N . ALA A 1 71 ? -12.882 4.988 -4.817 1.00 31.48 71 ALA A N 1
ATOM 567 C CA . ALA A 1 71 ? -12.303 3.892 -5.582 1.00 31.48 71 ALA A CA 1
ATOM 568 C C . ALA A 1 71 ? -10.925 3.498 -5.057 1.00 31.48 71 ALA A C 1
ATOM 570 O O . ALA A 1 71 ? -10.001 4.309 -4.972 1.00 31.48 71 ALA A O 1
ATOM 571 N N . PHE A 1 72 ? -10.785 2.201 -4.808 1.00 41.84 72 PHE A N 1
ATOM 572 C CA . PHE A 1 72 ? -9.536 1.483 -4.581 1.00 41.84 72 PHE A CA 1
ATOM 573 C C . PHE A 1 72 ? -8.657 1.366 -5.843 1.00 41.84 72 PHE A C 1
ATOM 575 O O . PHE A 1 72 ? -7.840 0.460 -5.946 1.00 41.84 72 PHE A O 1
ATOM 582 N N . SER A 1 73 ? -8.797 2.266 -6.820 1.00 43.28 73 SER A N 1
ATOM 583 C CA . SER A 1 73 ? -8.042 2.221 -8.070 1.00 43.28 73 SER A CA 1
ATOM 584 C C . SER A 1 73 ? -7.164 3.461 -8.217 1.00 43.28 73 SER A C 1
ATOM 586 O O . SER A 1 73 ? -7.592 4.588 -7.992 1.00 43.28 73 SER A O 1
ATOM 588 N N . ASN A 1 74 ? -5.906 3.275 -8.609 1.00 49.75 74 ASN A N 1
ATOM 589 C CA . ASN A 1 74 ? -5.092 4.364 -9.139 1.00 49.75 74 ASN A CA 1
ATOM 590 C C . ASN A 1 74 ? -4.585 3.916 -10.516 1.00 49.75 74 ASN A C 1
ATOM 592 O O . ASN A 1 74 ? -3.597 3.183 -10.590 1.00 49.75 74 ASN A O 1
ATOM 596 N N . PRO A 1 75 ? -5.302 4.263 -11.601 1.00 41.84 75 PRO A N 1
ATOM 597 C CA . PRO A 1 75 ? -5.080 3.682 -12.927 1.00 41.84 75 PRO A CA 1
ATOM 598 C C . PRO A 1 75 ? -3.678 3.933 -13.505 1.00 41.84 75 PRO A C 1
ATOM 600 O O . PRO A 1 75 ? -3.303 3.260 -14.455 1.00 41.84 75 PRO A O 1
ATOM 603 N N . GLU A 1 76 ? -2.880 4.839 -12.926 1.00 49.66 76 GLU A N 1
ATOM 604 C CA . GLU A 1 76 ? -1.528 5.163 -13.413 1.00 49.66 76 GLU A CA 1
ATOM 605 C C . GLU A 1 76 ? -0.367 4.596 -12.585 1.00 49.66 76 GLU A C 1
ATOM 607 O O . GLU A 1 76 ? 0.790 4.860 -12.912 1.00 49.66 76 GLU A O 1
ATOM 612 N N . LEU A 1 77 ? -0.648 3.844 -11.515 1.00 56.88 77 LEU A N 1
ATOM 613 C CA . LEU A 1 77 ? 0.376 3.033 -10.842 1.00 56.88 77 LEU A CA 1
ATOM 614 C C . LEU A 1 77 ? 0.497 1.641 -11.459 1.00 56.88 77 LEU A C 1
ATOM 616 O O . LEU A 1 77 ? 1.536 1.007 -11.296 1.00 56.88 77 LEU A O 1
ATOM 620 N N . SER A 1 78 ? -0.545 1.188 -12.167 1.00 70.38 78 SER A N 1
ATOM 621 C CA . SER A 1 78 ? -0.460 -0.023 -12.973 1.00 70.38 78 SER A CA 1
ATOM 622 C C . SER A 1 78 ? 0.526 0.202 -14.103 1.00 70.38 78 SER A C 1
ATOM 624 O O . SER A 1 78 ? 0.462 1.209 -14.811 1.00 70.38 78 SER A O 1
ATOM 626 N N . ILE A 1 79 ? 1.433 -0.741 -14.272 1.00 75.25 79 ILE A N 1
ATOM 627 C CA . ILE A 1 79 ? 2.460 -0.693 -15.293 1.00 75.25 79 ILE A CA 1
ATOM 628 C C . ILE A 1 79 ? 2.334 -1.945 -16.142 1.00 75.25 79 ILE A C 1
ATOM 630 O O . ILE A 1 79 ? 2.075 -3.012 -15.610 1.00 75.25 79 ILE A O 1
ATOM 634 N N . ASP A 1 80 ? 2.539 -1.808 -17.447 1.00 82.88 80 ASP A N 1
ATOM 635 C CA . ASP A 1 80 ? 2.540 -2.946 -18.370 1.00 82.88 80 ASP A CA 1
ATOM 636 C C . ASP A 1 80 ? 3.981 -3.423 -18.654 1.00 82.88 80 ASP A C 1
ATOM 638 O O . ASP A 1 80 ? 4.224 -4.594 -18.926 1.00 82.88 80 ASP A O 1
ATOM 642 N N . TYR A 1 81 ? 4.965 -2.518 -18.570 1.00 90.19 81 TYR A N 1
ATOM 643 C CA . TYR A 1 81 ? 6.371 -2.795 -18.875 1.00 90.19 81 TYR A CA 1
ATOM 644 C C . TYR A 1 81 ? 7.340 -1.851 -18.145 1.00 90.19 81 TYR A C 1
ATOM 646 O O . TYR A 1 81 ? 6.970 -0.741 -17.765 1.00 90.19 81 TYR A O 1
ATOM 654 N N . ILE A 1 82 ? 8.606 -2.249 -18.000 1.00 90.50 82 ILE A N 1
ATOM 655 C CA . ILE A 1 82 ? 9.726 -1.350 -17.652 1.00 90.50 82 ILE A CA 1
ATOM 656 C C . ILE A 1 82 ? 10.514 -0.987 -18.916 1.00 90.50 82 ILE A C 1
ATOM 658 O O . ILE A 1 82 ? 10.664 -1.822 -19.809 1.00 90.50 82 ILE A O 1
ATOM 662 N N . LEU A 1 83 ? 11.052 0.230 -18.982 1.00 92.75 83 LEU A N 1
ATOM 663 C CA . LEU A 1 83 ? 12.056 0.598 -19.982 1.00 92.75 83 LEU A CA 1
ATOM 664 C C . LEU A 1 83 ? 13.438 0.196 -19.466 1.00 92.75 83 LEU A C 1
ATOM 666 O O . LEU A 1 83 ? 13.895 0.729 -18.454 1.00 92.75 83 LEU A O 1
ATOM 670 N N . PHE A 1 84 ? 14.111 -0.706 -20.179 1.00 95.06 84 PHE A N 1
ATOM 671 C CA . PHE A 1 84 ? 15.422 -1.242 -19.815 1.00 95.06 84 PHE A CA 1
ATOM 672 C C . PHE A 1 84 ? 16.445 -1.136 -20.949 1.00 95.06 84 PHE A C 1
ATOM 674 O O . PHE A 1 84 ? 16.130 -1.429 -22.105 1.00 95.06 84 PHE A O 1
ATOM 681 N N . LYS A 1 85 ? 17.695 -0.825 -20.598 1.00 94.81 85 LYS A N 1
ATOM 682 C CA . LYS A 1 85 ? 18.861 -0.946 -21.482 1.00 94.81 85 LYS A CA 1
ATOM 683 C C . LYS A 1 85 ? 19.990 -1.713 -20.787 1.00 94.81 85 LYS A C 1
ATOM 685 O O . LYS A 1 85 ? 20.144 -1.624 -19.572 1.00 94.81 85 LYS A O 1
ATOM 690 N N . ALA A 1 86 ? 20.779 -2.470 -21.547 1.00 91.31 86 ALA A N 1
ATOM 691 C CA . ALA A 1 86 ? 21.783 -3.386 -20.990 1.00 91.31 86 ALA A CA 1
ATOM 692 C C . ALA A 1 86 ? 23.068 -2.694 -20.492 1.00 91.31 86 ALA A C 1
ATOM 694 O O . ALA A 1 86 ? 23.747 -3.219 -19.615 1.00 91.31 86 ALA A O 1
ATOM 695 N N . SER A 1 87 ? 23.406 -1.523 -21.032 1.00 88.88 87 SER A N 1
ATOM 696 C CA . SER A 1 87 ? 24.599 -0.753 -20.664 1.00 88.88 87 SER A CA 1
ATOM 697 C C . SER A 1 87 ? 24.316 0.749 -20.708 1.00 88.88 87 SER A C 1
ATOM 699 O O . SER A 1 87 ? 23.303 1.178 -21.259 1.00 88.88 87 SER A O 1
ATOM 701 N N . GLU A 1 88 ? 25.199 1.555 -20.116 1.00 84.88 88 GLU A N 1
ATOM 702 C CA . GLU A 1 88 ? 25.064 3.018 -20.105 1.00 84.88 88 GLU A CA 1
ATOM 703 C C . GLU A 1 88 ? 25.131 3.592 -21.529 1.00 84.88 88 GLU A C 1
ATOM 705 O O . GLU A 1 88 ? 24.309 4.437 -21.888 1.00 84.88 88 GLU A O 1
ATOM 710 N N . ASP A 1 89 ? 26.024 3.033 -22.354 1.00 84.75 89 ASP A N 1
ATOM 711 C CA . ASP A 1 89 ? 26.269 3.422 -23.749 1.00 84.75 89 ASP A CA 1
ATOM 712 C C . ASP A 1 89 ? 25.171 2.975 -24.728 1.00 84.75 89 ASP A C 1
ATOM 714 O O . ASP A 1 89 ? 25.161 3.387 -25.890 1.00 84.75 89 ASP A O 1
ATOM 718 N N . ALA A 1 90 ? 24.248 2.110 -24.295 1.00 87.31 90 ALA A N 1
ATOM 719 C CA . ALA A 1 90 ? 23.136 1.689 -25.133 1.00 87.31 90 ALA A CA 1
ATOM 720 C C . ALA A 1 90 ? 22.162 2.860 -25.349 1.00 87.31 90 ALA A C 1
ATOM 722 O O . ALA A 1 90 ? 21.673 3.475 -24.401 1.00 87.31 90 ALA A O 1
ATOM 723 N N . VAL A 1 91 ? 21.872 3.154 -26.617 1.00 81.94 91 VAL A N 1
ATOM 724 C CA . VAL A 1 91 ? 20.999 4.273 -27.005 1.00 81.94 91 VAL A CA 1
ATOM 725 C C . VAL A 1 91 ? 19.524 3.913 -26.826 1.00 81.94 91 VAL A C 1
ATOM 727 O O . VAL A 1 91 ? 18.733 4.734 -26.357 1.00 81.94 91 VAL A O 1
ATOM 730 N N . ASP A 1 92 ? 19.165 2.674 -27.161 1.00 89.88 92 ASP A N 1
ATOM 731 C CA . ASP A 1 92 ? 17.775 2.241 -27.2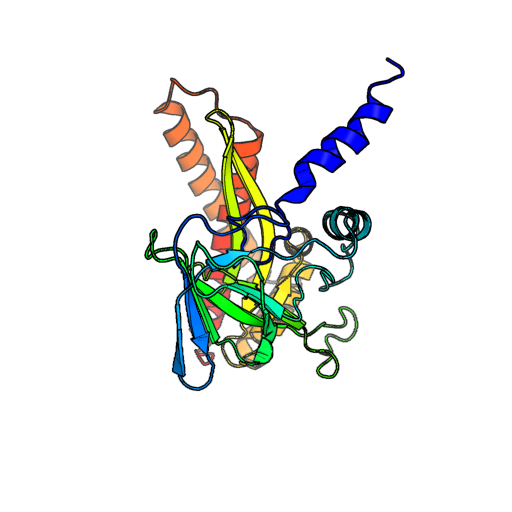15 1.00 89.88 92 ASP A CA 1
ATOM 732 C C . ASP A 1 92 ? 17.328 1.523 -25.945 1.00 89.88 92 ASP A C 1
ATOM 734 O O . ASP A 1 92 ? 18.032 0.697 -25.358 1.00 89.88 92 ASP A O 1
ATOM 738 N N . TYR A 1 93 ? 16.090 1.821 -25.563 1.00 92.38 93 TYR A N 1
ATOM 739 C CA . TYR A 1 93 ? 15.385 1.142 -24.492 1.00 92.38 93 TYR A CA 1
ATOM 740 C C . TYR A 1 93 ? 14.505 0.032 -25.050 1.00 92.38 93 TYR A C 1
ATOM 742 O O . TYR A 1 93 ? 13.733 0.233 -25.985 1.00 92.38 93 TYR A O 1
ATOM 750 N N . SER A 1 94 ? 14.579 -1.126 -24.410 1.00 93.12 94 SER A N 1
ATOM 751 C CA . SER A 1 94 ? 13.672 -2.246 -24.624 1.00 93.12 94 SER A CA 1
ATOM 752 C C . SER A 1 94 ? 12.568 -2.250 -23.571 1.00 93.12 94 SER A C 1
ATOM 754 O O . SER A 1 94 ? 12.806 -1.925 -22.406 1.00 93.12 94 SER A O 1
ATOM 756 N N . ASN A 1 95 ? 11.363 -2.642 -23.976 1.00 94.31 95 ASN A N 1
ATOM 757 C CA . ASN A 1 95 ? 10.277 -2.904 -23.041 1.00 94.31 95 ASN A CA 1
ATOM 758 C C . ASN A 1 95 ? 10.450 -4.313 -22.472 1.00 94.31 95 ASN A C 1
ATOM 760 O O . ASN A 1 95 ? 10.514 -5.279 -23.232 1.00 94.31 95 ASN A O 1
ATOM 764 N N . ILE A 1 96 ? 10.484 -4.439 -21.148 1.00 93.19 96 ILE A N 1
ATOM 765 C CA . ILE A 1 96 ? 10.375 -5.736 -20.474 1.00 93.19 96 ILE A CA 1
ATOM 766 C C . ILE A 1 96 ? 8.990 -5.812 -19.844 1.00 93.19 96 ILE A C 1
ATOM 768 O O . ILE A 1 96 ? 8.636 -4.949 -19.040 1.00 93.19 96 ILE A O 1
ATOM 772 N N . ASP A 1 97 ? 8.225 -6.834 -20.221 1.00 93.06 97 ASP A N 1
ATOM 773 C CA . ASP A 1 97 ? 6.899 -7.110 -19.670 1.00 93.06 97 ASP A CA 1
ATOM 774 C C . ASP A 1 97 ? 6.992 -7.311 -18.156 1.00 93.06 97 ASP A C 1
ATOM 776 O O . ASP A 1 97 ? 7.749 -8.155 -17.662 1.00 93.06 97 ASP A O 1
ATOM 780 N N . VAL A 1 98 ? 6.208 -6.528 -17.416 1.00 90.50 98 VAL A N 1
ATOM 781 C CA . VAL A 1 98 ? 6.231 -6.560 -15.958 1.00 90.50 98 VAL A CA 1
ATOM 782 C C . VAL A 1 98 ? 5.801 -7.911 -15.397 1.00 90.50 98 VAL A C 1
ATOM 784 O O . VAL A 1 98 ? 6.287 -8.292 -14.342 1.00 90.50 98 VAL A O 1
ATOM 787 N N . THR A 1 99 ? 4.931 -8.659 -16.078 1.00 90.31 99 THR A N 1
ATOM 788 C CA . THR A 1 99 ? 4.398 -9.937 -15.577 1.00 90.31 99 THR A CA 1
ATOM 789 C C . THR A 1 99 ? 5.476 -11.008 -15.428 1.00 90.31 99 THR A C 1
ATOM 791 O O . THR A 1 99 ? 5.307 -11.946 -14.654 1.00 90.31 99 THR A O 1
ATOM 794 N N . THR A 1 100 ? 6.605 -10.834 -16.118 1.00 93.44 100 THR A N 1
ATOM 795 C CA . THR A 1 100 ? 7.771 -11.722 -16.048 1.00 93.44 100 THR A CA 1
ATOM 796 C C . THR A 1 100 ? 8.714 -11.390 -14.889 1.00 93.44 100 THR A C 1
ATOM 798 O O . THR A 1 100 ? 9.574 -12.198 -14.542 1.00 93.44 100 THR A O 1
ATOM 801 N N . ILE A 1 101 ? 8.577 -10.205 -14.288 1.00 92.25 101 ILE A N 1
ATOM 802 C CA . ILE A 1 101 ? 9.516 -9.669 -13.301 1.00 92.25 101 ILE A CA 1
ATOM 803 C C . ILE A 1 101 ? 9.039 -10.007 -11.890 1.00 92.25 101 ILE A C 1
ATOM 805 O O . ILE A 1 101 ? 7.898 -9.740 -11.537 1.00 92.25 101 ILE A O 1
ATOM 809 N N . LYS A 1 102 ? 9.935 -10.500 -11.039 1.00 88.00 102 LYS A N 1
ATOM 810 C CA . LYS A 1 102 ? 9.666 -10.717 -9.615 1.00 88.00 102 LYS A CA 1
ATOM 811 C C . LYS A 1 102 ? 9.994 -9.480 -8.779 1.00 88.00 102 LYS A C 1
ATOM 813 O O . LYS A 1 102 ? 9.141 -8.987 -8.044 1.00 88.00 102 LYS A O 1
ATOM 818 N N . HIS A 1 103 ? 11.213 -8.953 -8.902 1.00 89.00 103 HIS A N 1
ATOM 819 C CA . HIS A 1 103 ? 11.613 -7.692 -8.269 1.00 89.00 103 HIS A CA 1
ATOM 820 C C . HIS A 1 103 ? 12.790 -7.020 -8.981 1.00 89.00 103 HIS A C 1
ATOM 822 O O . HIS A 1 103 ? 13.490 -7.631 -9.785 1.00 89.00 103 HIS A O 1
ATOM 828 N N . VAL A 1 104 ? 13.007 -5.744 -8.665 1.00 90.31 104 VAL A N 1
ATOM 829 C CA . VAL A 1 104 ? 14.097 -4.914 -9.189 1.00 90.31 104 VAL A CA 1
ATOM 830 C C . VAL A 1 104 ? 14.933 -4.376 -8.029 1.00 90.31 104 VAL A C 1
ATOM 832 O O . VAL A 1 104 ? 14.395 -3.787 -7.090 1.00 90.31 104 VAL A O 1
ATOM 835 N N . ILE A 1 105 ? 16.251 -4.547 -8.106 1.00 89.38 105 ILE A N 1
ATOM 836 C CA . ILE A 1 105 ? 17.224 -4.143 -7.086 1.00 89.38 105 ILE A CA 1
ATOM 837 C C . ILE A 1 105 ? 18.103 -3.021 -7.644 1.00 89.38 105 ILE A C 1
ATOM 839 O O . ILE A 1 105 ? 18.727 -3.184 -8.689 1.00 89.38 105 ILE A O 1
ATOM 843 N N . PHE A 1 106 ? 18.194 -1.890 -6.943 1.00 85.81 106 PHE A N 1
ATOM 844 C CA . PHE A 1 106 ? 19.042 -0.760 -7.344 1.00 85.81 106 PHE A CA 1
ATOM 845 C C . PHE A 1 106 ? 20.387 -0.801 -6.595 1.00 85.81 106 PHE A C 1
ATOM 847 O O . PHE A 1 106 ? 20.447 -0.577 -5.385 1.00 85.81 106 PHE A O 1
ATOM 854 N N . SER A 1 107 ? 21.482 -1.081 -7.312 1.00 71.62 107 SER A N 1
ATOM 855 C CA . SER A 1 107 ? 22.726 -1.647 -6.756 1.00 71.62 107 SER A CA 1
ATOM 856 C C . SER A 1 107 ? 23.539 -0.727 -5.836 1.00 71.62 107 SER A C 1
ATOM 858 O O . SER A 1 107 ? 24.321 -1.213 -5.023 1.00 71.62 107 SER A O 1
ATOM 860 N N . ARG A 1 108 ? 23.386 0.602 -5.915 1.00 60.03 108 ARG A N 1
ATOM 861 C CA . ARG A 1 108 ? 24.185 1.528 -5.081 1.00 60.03 108 ARG A CA 1
ATOM 862 C C . ARG A 1 108 ? 23.634 1.720 -3.670 1.00 60.03 108 ARG A C 1
ATOM 864 O O . ARG A 1 108 ? 24.326 2.226 -2.793 1.00 60.03 108 ARG A O 1
ATOM 871 N N . ASN A 1 109 ? 22.403 1.275 -3.448 1.00 48.34 109 ASN A N 1
ATOM 872 C CA . ASN A 1 109 ? 21.724 1.316 -2.169 1.00 48.34 109 ASN A CA 1
ATOM 873 C C . ASN A 1 109 ? 21.084 -0.056 -1.963 1.00 48.34 109 ASN A C 1
ATOM 875 O O . ASN A 1 109 ? 19.925 -0.213 -2.333 1.00 48.34 109 ASN A O 1
ATOM 879 N N . ASN A 1 110 ? 21.766 -1.011 -1.317 1.00 49.31 110 ASN A N 1
ATOM 880 C CA . ASN A 1 110 ? 21.206 -2.309 -0.866 1.00 49.31 110 ASN A CA 1
ATOM 881 C C . ASN A 1 110 ? 19.886 -2.205 -0.043 1.00 49.31 110 ASN A C 1
ATOM 883 O O . ASN A 1 110 ? 19.421 -3.176 0.538 1.00 49.31 110 ASN A O 1
ATOM 887 N N . SER A 1 111 ? 19.294 -1.018 0.052 1.00 56.78 111 SER A N 1
ATOM 888 C CA . SER A 1 111 ? 18.031 -0.648 0.662 1.00 56.78 111 SER A CA 1
ATOM 889 C C . SER A 1 111 ? 16.876 -0.417 -0.329 1.00 56.78 111 SER A C 1
ATOM 891 O O . SER A 1 111 ? 15.742 -0.309 0.134 1.00 56.78 111 SER A O 1
ATOM 893 N N . LEU A 1 112 ? 17.099 -0.335 -1.652 1.00 72.25 112 LEU A N 1
ATOM 894 C CA . LEU A 1 112 ? 16.039 -0.079 -2.645 1.00 72.25 112 LEU A CA 1
ATOM 895 C C . LEU A 1 112 ? 15.717 -1.331 -3.476 1.00 72.25 112 LEU A C 1
ATOM 897 O O . LEU A 1 112 ? 16.172 -1.484 -4.611 1.00 72.25 112 LEU A O 1
ATOM 901 N N . VAL A 1 113 ? 14.900 -2.206 -2.893 1.00 81.31 113 VAL A N 1
ATOM 902 C CA . VAL A 1 113 ? 14.288 -3.353 -3.575 1.00 81.31 113 VAL A CA 1
ATOM 903 C C . VAL A 1 113 ? 12.833 -3.017 -3.874 1.00 81.31 113 VAL A C 1
ATOM 905 O O . VAL A 1 113 ? 12.091 -2.640 -2.967 1.00 81.31 113 VAL A O 1
ATOM 908 N N . TYR A 1 114 ? 12.440 -3.136 -5.138 1.00 80.69 114 TYR A N 1
ATOM 909 C CA . TYR A 1 114 ? 11.064 -2.974 -5.588 1.00 80.69 114 TYR A CA 1
ATOM 910 C C . TYR A 1 114 ? 10.501 -4.328 -5.993 1.00 80.69 114 TYR A C 1
ATOM 912 O O . TYR A 1 114 ? 10.831 -4.847 -7.058 1.00 80.69 114 TYR A O 1
ATOM 920 N N . ASP A 1 115 ? 9.631 -4.876 -5.160 1.00 81.00 115 ASP A N 1
ATOM 921 C CA . ASP A 1 115 ? 8.895 -6.094 -5.466 1.00 81.00 115 ASP A CA 1
ATOM 922 C C . ASP A 1 115 ? 7.743 -5.790 -6.427 1.00 81.00 115 ASP A C 1
ATOM 924 O O . ASP A 1 115 ? 7.077 -4.751 -6.311 1.00 81.00 115 ASP A O 1
ATOM 928 N N . ARG A 1 116 ? 7.500 -6.694 -7.381 1.00 84.69 116 ARG A N 1
ATOM 929 C CA . ARG A 1 116 ? 6.291 -6.655 -8.202 1.00 84.69 116 ARG A CA 1
ATOM 930 C C . ARG A 1 116 ? 5.117 -7.198 -7.397 1.00 84.69 116 ARG A C 1
ATOM 932 O O . ARG A 1 116 ? 5.209 -8.248 -6.761 1.00 84.69 116 ARG A O 1
ATOM 939 N N . PHE A 1 117 ? 3.973 -6.535 -7.511 1.00 75.94 117 PHE A N 1
ATOM 940 C CA . PHE A 1 117 ? 2.717 -7.013 -6.955 1.00 75.94 117 PHE A CA 1
ATOM 941 C C . PHE A 1 117 ? 1.582 -7.016 -7.963 1.00 75.94 117 PHE A C 1
ATOM 943 O O . PHE A 1 117 ? 1.519 -6.174 -8.856 1.00 75.94 117 PHE A O 1
ATOM 950 N N . VAL A 1 118 ? 0.661 -7.954 -7.740 1.00 76.88 118 VAL A N 1
ATOM 951 C CA . VAL A 1 118 ? -0.638 -8.012 -8.406 1.00 76.88 118 VAL A CA 1
ATOM 952 C C . VAL A 1 118 ? -1.678 -7.371 -7.495 1.00 76.88 118 VAL A C 1
ATOM 954 O O . VAL A 1 118 ? -1.803 -7.752 -6.329 1.00 76.88 118 VAL A O 1
ATOM 957 N N . LEU A 1 119 ? -2.423 -6.415 -8.033 1.00 71.19 119 LEU A N 1
ATOM 958 C CA . LEU A 1 119 ? -3.560 -5.780 -7.384 1.00 71.19 119 LEU A CA 1
ATOM 959 C C . LEU A 1 119 ? -4.861 -6.168 -8.056 1.00 71.19 119 LEU A C 1
ATOM 961 O O . LEU A 1 119 ? -4.929 -6.265 -9.280 1.00 71.19 119 LEU A O 1
ATOM 965 N N . TYR A 1 120 ? -5.898 -6.254 -7.236 1.00 69.62 120 TYR A N 1
ATOM 966 C CA . TYR A 1 120 ? -7.271 -6.430 -7.672 1.00 69.62 120 TYR A CA 1
ATOM 967 C C . TYR A 1 120 ? -8.115 -5.268 -7.161 1.00 69.62 120 TYR A C 1
ATOM 969 O O . TYR A 1 120 ? -7.900 -4.768 -6.051 1.00 69.62 120 TYR A O 1
ATOM 977 N N . ASP A 1 121 ? -9.068 -4.831 -7.978 1.00 65.62 121 ASP A N 1
ATOM 978 C CA . ASP A 1 121 ? -10.036 -3.826 -7.556 1.00 65.62 121 ASP A CA 1
ATOM 979 C C . ASP A 1 121 ? -11.100 -4.485 -6.662 1.00 65.62 121 ASP A C 1
ATOM 981 O O . ASP A 1 121 ? -11.470 -5.643 -6.858 1.00 65.62 121 ASP A O 1
ATOM 985 N N . ILE A 1 122 ? -11.607 -3.740 -5.678 1.00 55.91 122 ILE A N 1
ATOM 986 C CA . ILE A 1 122 ? -12.692 -4.187 -4.796 1.00 55.91 122 ILE A CA 1
ATOM 987 C C . ILE A 1 122 ? -13.889 -3.263 -4.962 1.00 55.91 122 ILE A C 1
ATOM 989 O O . ILE A 1 122 ? -13.757 -2.037 -4.947 1.00 55.91 122 ILE A O 1
ATOM 993 N N . ASN A 1 123 ? -15.077 -3.850 -5.062 1.00 62.09 123 ASN A N 1
ATOM 994 C CA . ASN A 1 123 ? -16.325 -3.114 -4.977 1.00 62.09 123 ASN A CA 1
ATOM 995 C C . ASN A 1 123 ? -16.611 -2.751 -3.513 1.00 62.09 123 ASN A C 1
ATOM 997 O O . ASN A 1 123 ? -16.906 -3.617 -2.700 1.00 62.09 123 ASN A O 1
ATOM 1001 N N . GLU A 1 124 ? -16.570 -1.466 -3.156 1.00 51.78 124 GLU A N 1
ATOM 1002 C CA . GLU A 1 124 ? -16.732 -1.040 -1.754 1.00 51.78 124 GLU A CA 1
ATOM 1003 C C . GLU A 1 124 ? -18.109 -1.371 -1.150 1.00 51.78 124 GLU A C 1
ATOM 1005 O O . GLU A 1 124 ? -18.246 -1.440 0.071 1.00 51.78 124 GLU A O 1
ATOM 1010 N N . LYS A 1 125 ? -19.142 -1.535 -1.988 1.00 55.06 125 LYS A N 1
ATOM 1011 C CA . LYS A 1 125 ? -20.516 -1.794 -1.537 1.00 55.06 125 LYS A CA 1
ATOM 1012 C C . LYS A 1 125 ? -20.767 -3.275 -1.298 1.00 55.06 125 LYS A C 1
ATOM 1014 O O . LYS A 1 125 ? -21.430 -3.616 -0.324 1.00 55.06 125 LYS A O 1
ATOM 1019 N N . THR A 1 126 ? -20.281 -4.125 -2.201 1.00 64.56 126 THR A N 1
ATOM 1020 C CA . THR A 1 126 ? -20.487 -5.581 -2.126 1.00 64.56 126 THR A CA 1
ATOM 1021 C C . THR A 1 126 ? -19.323 -6.305 -1.460 1.00 64.56 126 THR A C 1
ATOM 1023 O O . THR A 1 126 ? -19.488 -7.433 -1.014 1.00 64.56 126 THR A O 1
ATOM 1026 N N . LEU A 1 127 ? -18.166 -5.645 -1.345 1.00 57.78 127 LEU A N 1
ATOM 1027 C CA . LEU A 1 127 ? -16.882 -6.210 -0.918 1.00 57.78 127 LEU A CA 1
ATOM 1028 C C . LEU A 1 127 ? -16.368 -7.334 -1.835 1.00 57.78 127 LEU A C 1
ATOM 1030 O O . LEU A 1 127 ? -15.460 -8.073 -1.458 1.00 57.78 127 LEU A O 1
ATOM 1034 N N . GLU A 1 128 ? -16.920 -7.447 -3.044 1.00 63.88 128 GLU A N 1
ATOM 1035 C CA . GLU A 1 128 ? -16.471 -8.398 -4.059 1.00 63.88 128 GLU A CA 1
ATOM 1036 C C . GLU A 1 128 ? -15.193 -7.906 -4.744 1.00 63.88 128 GLU A C 1
ATOM 1038 O O . GLU A 1 128 ? -15.013 -6.707 -4.972 1.00 63.88 128 GLU A O 1
ATOM 1043 N N . ILE A 1 129 ? -14.315 -8.850 -5.083 1.00 65.12 129 ILE A N 1
ATOM 1044 C CA . ILE A 1 129 ? -13.022 -8.598 -5.722 1.00 65.12 129 ILE A CA 1
ATOM 1045 C C . ILE A 1 129 ? -13.148 -8.869 -7.224 1.00 65.12 129 ILE A C 1
ATOM 1047 O O . ILE A 1 129 ? -13.607 -9.942 -7.623 1.00 65.12 129 ILE A O 1
ATOM 1051 N N . ASP A 1 130 ? -12.715 -7.923 -8.059 1.00 71.69 130 ASP A N 1
ATOM 1052 C CA . ASP A 1 130 ? -12.605 -8.129 -9.503 1.00 71.69 130 ASP A CA 1
ATOM 1053 C C . ASP A 1 130 ? -11.279 -8.818 -9.848 1.00 71.69 130 ASP A C 1
ATOM 1055 O O . ASP A 1 130 ? -10.232 -8.185 -9.997 1.00 71.69 130 ASP A O 1
ATOM 1059 N N . TYR A 1 131 ? -11.340 -10.139 -10.000 1.00 76.69 131 TYR A N 1
ATOM 1060 C CA . TYR A 1 131 ? -10.205 -10.956 -10.430 1.00 76.69 131 TYR A CA 1
ATOM 1061 C C . TYR A 1 131 ? -9.935 -10.901 -11.941 1.00 76.69 131 TYR A C 1
ATOM 1063 O O . TYR A 1 131 ? -8.899 -11.395 -12.385 1.00 76.69 131 TYR A O 1
ATOM 1071 N N . SER A 1 132 ? -10.841 -10.329 -12.741 1.00 79.19 132 SER A N 1
ATOM 1072 C CA . SER A 1 132 ? -10.729 -10.342 -14.205 1.00 79.19 132 SER A CA 1
ATOM 1073 C C . SER A 1 132 ? -9.747 -9.302 -14.750 1.00 79.19 132 SER A C 1
ATOM 1075 O O . SER A 1 132 ? -9.224 -9.482 -15.847 1.00 79.19 132 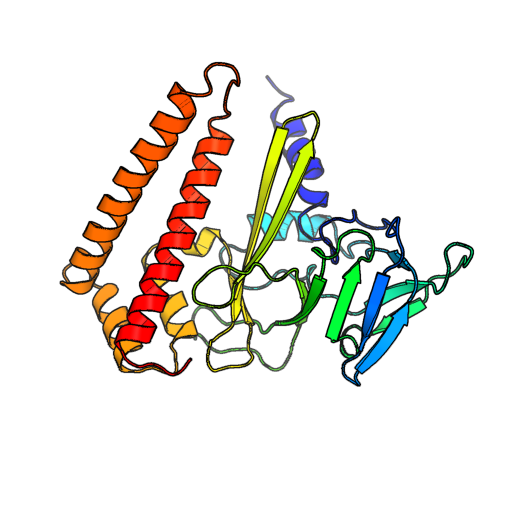SER A O 1
ATOM 1077 N N . ASN A 1 133 ? -9.441 -8.260 -13.969 1.00 75.56 133 ASN A N 1
ATOM 1078 C CA . ASN A 1 133 ? -8.583 -7.147 -14.384 1.00 75.56 133 ASN A CA 1
ATOM 1079 C C . ASN A 1 133 ? -7.429 -6.893 -13.389 1.00 75.56 133 ASN A C 1
ATOM 1081 O O . ASN A 1 133 ? -7.395 -5.838 -12.743 1.00 75.56 133 ASN A O 1
ATOM 1085 N N . PRO A 1 134 ? -6.472 -7.832 -13.237 1.00 78.25 134 PRO A N 1
ATOM 1086 C CA . PRO A 1 134 ? -5.333 -7.644 -12.346 1.00 78.25 134 PRO A CA 1
ATOM 1087 C C . PRO A 1 134 ? -4.425 -6.508 -12.828 1.00 78.25 134 PRO A C 1
ATOM 1089 O O . PRO A 1 134 ? -4.091 -6.410 -14.008 1.00 78.25 134 PRO A O 1
ATOM 1092 N N . LYS A 1 135 ? -3.957 -5.681 -11.894 1.00 76.75 135 LYS A N 1
ATOM 1093 C CA . LYS A 1 135 ? -3.015 -4.582 -12.154 1.00 76.75 135 LYS A CA 1
ATOM 1094 C C . LYS A 1 135 ? -1.648 -4.910 -11.584 1.00 76.75 135 LYS A C 1
ATOM 1096 O O . LYS A 1 135 ? -1.550 -5.476 -10.500 1.00 76.75 135 LYS A O 1
ATOM 1101 N N . GLN A 1 136 ? -0.596 -4.531 -12.297 1.00 79.38 136 GLN A N 1
ATOM 1102 C CA . GLN A 1 136 ? 0.781 -4.841 -11.921 1.00 79.38 136 GLN A CA 1
ATOM 1103 C C . GLN A 1 136 ? 1.491 -3.588 -11.445 1.00 79.38 136 GLN A C 1
ATOM 1105 O O . GLN A 1 136 ? 1.445 -2.555 -12.107 1.00 79.38 136 GLN A O 1
ATOM 1110 N N . ILE A 1 137 ? 2.155 -3.671 -10.303 1.00 77.62 137 ILE A N 1
ATOM 1111 C CA . ILE A 1 137 ? 2.776 -2.514 -9.667 1.00 77.62 137 ILE A CA 1
ATOM 1112 C C . ILE A 1 137 ? 4.148 -2.865 -9.089 1.00 77.62 137 ILE A C 1
ATOM 1114 O O . ILE A 1 137 ? 4.377 -4.016 -8.731 1.00 77.62 137 ILE A O 1
ATOM 1118 N N . PHE A 1 138 ? 5.031 -1.877 -8.924 1.00 77.19 138 PHE A N 1
ATOM 1119 C CA . PHE A 1 138 ? 6.293 -2.040 -8.194 1.00 77.19 138 PHE A CA 1
ATOM 1120 C C . PHE A 1 138 ? 6.278 -1.256 -6.889 1.00 77.19 138 PHE A C 1
ATOM 1122 O O . PHE A 1 138 ? 5.987 -0.061 -6.879 1.00 77.19 138 PHE A O 1
ATOM 1129 N N . PHE A 1 139 ? 6.618 -1.923 -5.788 1.00 72.00 139 PHE A N 1
ATOM 1130 C CA . PHE A 1 139 ? 6.626 -1.317 -4.462 1.00 72.00 139 PHE A CA 1
ATOM 1131 C C . PHE A 1 139 ? 7.868 -1.680 -3.682 1.00 72.00 139 PHE A C 1
ATOM 1133 O O . PHE A 1 139 ? 8.313 -2.823 -3.679 1.00 72.00 139 PHE A O 1
ATOM 1140 N N . GLN A 1 140 ? 8.368 -0.704 -2.936 1.00 69.25 140 GLN A N 1
ATOM 1141 C CA . GLN A 1 140 ? 9.351 -0.974 -1.909 1.00 69.25 140 GLN A CA 1
ATOM 1142 C C . GLN A 1 140 ? 8.640 -1.523 -0.672 1.00 69.25 140 GLN A C 1
ATOM 1144 O O . GLN A 1 140 ? 7.723 -0.891 -0.137 1.00 69.25 140 GLN A O 1
ATOM 1149 N N . ALA A 1 141 ? 9.049 -2.707 -0.223 1.00 61.16 141 ALA A N 1
ATOM 1150 C CA . ALA A 1 141 ? 8.570 -3.251 1.036 1.00 61.16 141 ALA A CA 1
ATOM 1151 C C . ALA A 1 141 ? 9.023 -2.346 2.192 1.00 61.16 141 ALA A C 1
ATOM 1153 O O . ALA A 1 141 ? 10.210 -2.049 2.334 1.00 61.16 141 ALA A O 1
ATOM 1154 N N . ASN A 1 142 ? 8.081 -1.927 3.039 1.00 57.62 142 ASN A N 1
ATOM 1155 C CA . ASN A 1 142 ? 8.417 -1.382 4.347 1.00 57.62 142 ASN A CA 1
ATOM 1156 C C . ASN A 1 142 ? 8.272 -2.512 5.364 1.00 57.62 142 ASN A C 1
ATOM 1158 O O . ASN A 1 142 ? 7.181 -3.054 5.544 1.00 57.62 142 ASN A O 1
ATOM 1162 N N . ASN A 1 143 ? 9.370 -2.858 6.036 1.00 53.97 143 ASN A N 1
ATOM 1163 C CA . ASN A 1 143 ? 9.373 -3.815 7.141 1.00 53.97 143 ASN A CA 1
ATOM 1164 C C . ASN A 1 143 ? 8.734 -3.171 8.379 1.00 53.97 143 ASN A C 1
ATOM 1166 O O . ASN A 1 143 ? 9.418 -2.816 9.335 1.00 53.97 143 ASN A O 1
ATOM 1170 N N . LEU A 1 144 ? 7.422 -2.961 8.331 1.00 59.44 144 LEU A N 1
ATOM 1171 C CA . LEU A 1 144 ? 6.633 -2.569 9.488 1.00 59.44 144 LEU A CA 1
ATOM 1172 C C . LEU A 1 144 ? 6.080 -3.821 10.162 1.00 59.44 144 LEU A C 1
ATOM 1174 O O . LEU A 1 144 ? 5.730 -4.790 9.487 1.00 59.44 144 LEU A O 1
ATOM 1178 N N . ASN A 1 145 ? 5.967 -3.782 11.487 1.00 55.59 145 ASN A N 1
ATOM 1179 C CA . ASN A 1 145 ? 5.323 -4.853 12.238 1.00 55.59 145 ASN A CA 1
ATOM 1180 C C . ASN A 1 145 ? 3.854 -5.014 11.798 1.00 55.59 145 ASN A C 1
ATOM 1182 O O . ASN A 1 145 ? 3.201 -4.060 11.366 1.00 55.59 145 ASN A O 1
ATOM 1186 N N . GLY A 1 146 ? 3.338 -6.236 11.895 1.00 68.31 146 GLY A N 1
ATOM 1187 C CA . GLY A 1 146 ? 1.936 -6.544 11.632 1.00 68.31 146 GLY A CA 1
ATOM 1188 C C . GLY A 1 146 ? 1.610 -6.998 10.210 1.00 68.31 146 GLY A C 1
ATOM 1189 O O . GLY A 1 146 ? 2.429 -7.632 9.545 1.00 68.31 146 GLY A O 1
ATOM 1190 N N . PHE A 1 147 ? 0.390 -6.692 9.749 1.00 67.88 147 PHE A N 1
ATOM 1191 C CA . PHE A 1 147 ? -0.025 -6.952 8.367 1.00 67.88 147 PHE A CA 1
ATOM 1192 C C . PHE A 1 147 ? 0.995 -6.334 7.400 1.00 67.88 147 PHE A C 1
ATOM 1194 O O . PHE A 1 147 ? 1.337 -5.156 7.544 1.00 67.88 147 PHE A O 1
ATOM 1201 N N . LYS A 1 148 ? 1.483 -7.115 6.422 1.00 64.00 148 LYS A N 1
ATOM 1202 C CA . LYS A 1 148 ? 2.470 -6.630 5.444 1.00 64.00 148 LYS A CA 1
ATOM 1203 C C . LYS A 1 148 ? 1.898 -5.424 4.714 1.00 64.00 148 LYS A C 1
ATOM 1205 O O . LYS A 1 148 ? 0.873 -5.538 4.046 1.00 64.00 148 LYS A O 1
ATOM 1210 N N . ARG A 1 149 ? 2.573 -4.286 4.856 1.00 64.38 149 ARG A N 1
ATOM 1211 C CA . ARG A 1 149 ? 2.170 -2.990 4.315 1.00 64.38 149 ARG A CA 1
ATOM 1212 C C . ARG A 1 149 ? 3.202 -2.506 3.315 1.00 64.38 149 ARG A C 1
ATOM 1214 O O . ARG A 1 149 ? 4.398 -2.487 3.590 1.00 64.38 149 ARG A O 1
ATOM 1221 N N . TYR A 1 150 ? 2.710 -2.024 2.194 1.00 57.38 150 TYR A N 1
ATOM 1222 C CA . TYR A 1 150 ? 3.484 -1.326 1.194 1.00 57.38 150 TYR A CA 1
ATOM 1223 C C . TYR A 1 150 ? 3.020 0.112 1.245 1.00 57.38 150 TYR A C 1
ATOM 1225 O O . TYR A 1 150 ? 1.858 0.421 0.980 1.00 57.38 150 TYR A O 1
ATOM 1233 N N . ILE A 1 151 ? 3.927 0.968 1.691 1.00 53.72 151 ILE A N 1
ATOM 1234 C CA . ILE A 1 151 ? 3.678 2.396 1.779 1.00 53.72 151 ILE A CA 1
ATOM 1235 C C . ILE A 1 151 ? 4.650 3.045 0.823 1.00 53.72 151 ILE A C 1
ATOM 1237 O O . ILE A 1 151 ? 5.859 2.825 0.908 1.00 53.72 151 ILE A O 1
ATOM 1241 N N . ILE A 1 152 ? 4.123 3.863 -0.073 1.00 45.66 152 ILE A N 1
ATOM 1242 C CA . ILE A 1 152 ? 4.964 4.763 -0.839 1.00 45.66 152 ILE A CA 1
ATOM 1243 C C . ILE A 1 152 ? 5.330 5.891 0.126 1.00 45.66 152 ILE A C 1
ATOM 1245 O O . ILE A 1 152 ? 4.516 6.747 0.438 1.00 45.66 152 ILE A O 1
ATOM 1249 N N . PHE A 1 153 ? 6.551 5.893 0.650 1.00 44.50 153 PHE A N 1
ATOM 1250 C CA . PHE A 1 153 ? 7.096 7.088 1.285 1.00 44.50 153 PHE A CA 1
ATOM 1251 C C . PHE A 1 153 ? 8.134 7.670 0.346 1.00 44.50 153 PHE A C 1
ATOM 1253 O O . PHE A 1 153 ? 9.220 7.118 0.186 1.00 44.50 153 PHE A O 1
ATOM 1260 N N . THR A 1 154 ? 7.850 8.822 -0.250 1.00 36.72 154 THR A N 1
ATOM 1261 C CA . THR A 1 154 ? 8.935 9.639 -0.794 1.00 36.72 154 THR A CA 1
ATOM 1262 C C . THR A 1 154 ? 9.372 10.596 0.297 1.00 36.72 154 THR A C 1
ATOM 1264 O O . THR A 1 154 ? 8.744 11.632 0.513 1.00 36.72 154 THR A O 1
ATOM 1267 N N . ARG A 1 155 ? 10.454 10.237 0.995 1.00 39.72 155 ARG A N 1
ATOM 1268 C CA . ARG A 1 155 ? 11.217 11.171 1.822 1.00 39.72 155 ARG A CA 1
ATOM 1269 C C . ARG A 1 155 ? 12.130 11.964 0.894 1.00 39.72 155 ARG A C 1
ATOM 1271 O O . ARG A 1 155 ? 13.244 11.536 0.608 1.00 39.72 155 ARG A O 1
ATOM 1278 N N . MET A 1 156 ? 11.663 13.108 0.405 1.00 38.66 156 MET A N 1
ATOM 1279 C CA . MET A 1 156 ? 12.525 14.009 -0.358 1.00 38.66 156 MET A CA 1
ATOM 1280 C C . MET A 1 156 ? 13.073 15.105 0.548 1.00 38.66 156 MET A C 1
ATOM 1282 O O . MET A 1 156 ? 12.325 15.774 1.261 1.00 38.66 156 MET A O 1
ATOM 1286 N N . THR A 1 157 ? 14.391 15.291 0.507 1.00 36.66 157 THR A N 1
ATOM 1287 C CA . THR A 1 157 ? 15.049 16.454 1.103 1.00 36.66 157 THR A CA 1
ATOM 1288 C C . THR A 1 157 ? 15.125 17.543 0.038 1.00 36.66 157 THR A C 1
ATOM 1290 O O . THR A 1 157 ? 16.089 17.607 -0.722 1.00 36.66 157 THR A O 1
ATOM 1293 N N . GLU A 1 158 ? 14.117 18.407 -0.046 1.00 40.38 158 GLU A N 1
ATOM 1294 C CA . GLU A 1 158 ? 14.187 19.595 -0.900 1.00 40.38 158 GLU A CA 1
ATOM 1295 C C . GLU A 1 158 ? 14.659 20.789 -0.074 1.00 40.38 158 GLU A C 1
ATOM 1297 O O . GLU A 1 158 ? 14.028 21.177 0.909 1.00 40.38 158 GLU A O 1
ATOM 1302 N N . ARG A 1 159 ? 15.801 21.381 -0.454 1.00 38.75 159 ARG A N 1
ATOM 1303 C CA . ARG A 1 159 ? 16.351 22.597 0.184 1.00 38.75 159 ARG A CA 1
ATOM 1304 C C . ARG A 1 159 ? 16.460 22.493 1.720 1.00 38.75 159 ARG A C 1
ATOM 1306 O O . ARG A 1 159 ? 16.182 23.449 2.438 1.00 38.75 159 ARG A O 1
ATOM 1313 N N . GLY A 1 160 ? 16.835 21.317 2.229 1.00 34.91 160 GLY A N 1
ATOM 1314 C CA . GLY A 1 160 ? 16.989 21.058 3.667 1.00 34.91 160 GLY A CA 1
ATOM 1315 C C . GLY A 1 160 ? 15.686 20.792 4.435 1.00 34.91 160 GLY A C 1
ATOM 1316 O O . GLY A 1 160 ? 15.736 20.636 5.656 1.00 34.91 160 GLY A O 1
ATOM 1317 N N . LYS A 1 161 ? 14.536 20.711 3.752 1.00 33.50 161 LYS A N 1
ATOM 1318 C CA . LYS A 1 161 ? 13.253 20.297 4.331 1.00 33.50 161 LYS A CA 1
ATOM 1319 C C . LYS A 1 161 ? 12.913 18.876 3.900 1.00 33.50 161 LYS A C 1
ATOM 1321 O O . LYS A 1 161 ? 12.958 18.557 2.716 1.00 33.50 161 LYS A O 1
ATOM 1326 N N . THR A 1 162 ? 12.563 18.041 4.872 1.00 40.00 162 THR A N 1
ATOM 1327 C CA . THR A 1 162 ? 11.954 16.737 4.616 1.00 40.00 162 THR A CA 1
ATOM 1328 C C . THR A 1 162 ? 10.495 16.971 4.252 1.00 40.00 162 THR A C 1
ATOM 1330 O O . THR A 1 162 ? 9.735 17.428 5.103 1.00 40.00 162 THR A O 1
ATOM 1333 N N . VAL A 1 163 ? 10.108 16.664 3.018 1.00 39.91 163 VAL A N 1
ATOM 1334 C CA . VAL A 1 163 ? 8.696 16.584 2.631 1.00 39.91 163 VAL A CA 1
ATOM 1335 C C . VAL A 1 163 ? 8.329 15.108 2.595 1.00 39.91 163 VAL A C 1
ATOM 1337 O O . VAL A 1 163 ? 8.965 14.334 1.876 1.00 39.91 163 VAL A O 1
ATOM 1340 N N . MET A 1 164 ? 7.358 14.715 3.419 1.00 42.59 164 MET A N 1
ATOM 1341 C CA . MET A 1 164 ? 6.755 13.388 3.360 1.00 42.59 164 MET A CA 1
ATOM 1342 C C . MET A 1 164 ? 5.496 13.491 2.514 1.00 42.59 164 MET A C 1
ATOM 1344 O O . MET A 1 164 ? 4.534 14.154 2.894 1.00 42.59 164 MET A O 1
ATOM 1348 N N . TYR A 1 165 ? 5.512 12.839 1.358 1.00 47.25 165 TYR A N 1
ATOM 1349 C CA . TYR A 1 165 ? 4.278 12.556 0.641 1.00 47.25 165 TYR A CA 1
ATOM 1350 C C . TYR A 1 165 ? 3.778 11.202 1.122 1.00 47.25 165 TYR A C 1
ATOM 1352 O O . TYR A 1 165 ? 4.561 10.252 1.196 1.00 47.25 165 TYR A O 1
ATOM 1360 N N . THR A 1 166 ? 2.487 11.129 1.430 1.00 47.00 166 THR A N 1
ATOM 1361 C CA . THR A 1 166 ? 1.796 9.879 1.746 1.00 47.00 166 THR A CA 1
ATOM 1362 C C . THR A 1 166 ? 0.919 9.504 0.558 1.00 47.00 166 THR A C 1
ATOM 1364 O O . THR A 1 166 ? -0.203 10.005 0.462 1.00 47.00 166 THR A O 1
ATOM 1367 N N . PRO A 1 167 ? 1.368 8.644 -0.365 1.00 54.16 167 PRO A N 1
ATOM 1368 C CA . PRO A 1 167 ? 0.457 7.994 -1.281 1.00 54.16 167 PRO A CA 1
ATOM 1369 C C . PRO A 1 167 ? 0.285 6.533 -0.853 1.00 54.16 167 PRO A C 1
ATOM 1371 O O . PRO A 1 167 ? 1.251 5.806 -0.682 1.00 54.16 167 PRO A O 1
ATOM 1374 N N . TYR A 1 168 ? -0.976 6.134 -0.713 1.00 51.72 168 TYR A N 1
ATOM 1375 C CA . TYR A 1 168 ? -1.469 4.756 -0.785 1.00 51.72 168 TYR A CA 1
ATOM 1376 C C . TYR A 1 168 ? -0.864 3.728 0.188 1.00 51.72 168 TYR A C 1
ATOM 1378 O O . TYR A 1 168 ? 0.318 3.392 0.173 1.00 51.72 168 TYR A O 1
ATOM 1386 N N . TYR A 1 169 ? -1.744 3.152 1.004 1.00 56.44 169 TYR A N 1
ATOM 1387 C CA . TYR A 1 169 ? -1.426 1.960 1.776 1.00 56.44 169 TYR A CA 1
ATOM 1388 C C . TYR A 1 169 ? -1.845 0.763 0.928 1.00 56.44 169 TYR A C 1
ATOM 1390 O O . TYR A 1 169 ? -2.994 0.690 0.518 1.00 56.44 169 TYR A O 1
ATOM 1398 N N . TYR A 1 170 ? -0.956 -0.176 0.642 1.00 62.25 170 TYR A N 1
ATOM 1399 C CA . TYR A 1 170 ? -1.368 -1.484 0.133 1.00 62.25 170 TYR A CA 1
ATOM 1400 C C . TYR A 1 170 ? -1.041 -2.500 1.180 1.00 62.25 170 TYR A C 1
ATOM 1402 O O . TYR A 1 170 ? 0.010 -2.419 1.813 1.00 62.25 170 TYR A O 1
ATOM 1410 N N . ILE A 1 171 ? -1.940 -3.440 1.400 1.00 61.88 171 ILE A N 1
ATOM 1411 C CA . ILE A 1 171 ? -1.765 -4.365 2.505 1.00 61.88 171 ILE A CA 1
ATOM 1412 C C . ILE A 1 171 ? -2.122 -5.747 2.038 1.00 61.88 171 ILE A C 1
ATOM 1414 O O . ILE A 1 171 ? -3.130 -5.958 1.356 1.00 61.88 171 ILE A O 1
ATOM 1418 N N . LYS A 1 172 ? -1.239 -6.668 2.389 1.00 65.31 172 LYS A N 1
ATOM 1419 C CA . LYS A 1 172 ? -1.380 -8.063 2.043 1.00 65.31 172 LYS A CA 1
ATOM 1420 C C . LYS A 1 172 ? -2.328 -8.705 3.039 1.00 65.31 172 LYS A C 1
ATOM 1422 O O . LYS A 1 172 ? -2.129 -8.559 4.249 1.00 65.31 172 LYS A O 1
ATOM 1427 N N . SER A 1 173 ? -3.315 -9.442 2.544 1.00 65.69 173 SER A N 1
ATOM 1428 C CA . SER A 1 173 ? -3.971 -10.428 3.400 1.00 65.69 173 SER A CA 1
ATOM 1429 C C . SER A 1 173 ? -2.898 -11.400 3.931 1.00 65.69 173 SER A C 1
ATOM 1431 O O . SER A 1 173 ? -2.001 -11.775 3.174 1.00 65.69 173 SER A O 1
ATOM 1433 N N . PRO A 1 174 ? -2.919 -11.788 5.218 1.00 61.66 174 PRO A N 1
ATOM 1434 C CA . PRO A 1 174 ? -1.966 -12.770 5.739 1.00 61.66 174 PRO A CA 1
ATOM 1435 C C . PRO A 1 174 ? -2.073 -14.111 5.015 1.00 61.66 174 PRO A C 1
ATOM 1437 O O . PRO A 1 174 ? -1.066 -14.743 4.715 1.00 61.66 174 PRO A O 1
ATOM 1440 N N . THR A 1 175 ? -3.299 -14.508 4.682 1.00 59.22 175 THR A N 1
ATOM 1441 C CA . THR A 1 175 ? -3.610 -15.857 4.207 1.00 59.22 175 THR A CA 1
ATOM 1442 C C . THR A 1 175 ? -3.949 -15.930 2.731 1.00 59.22 175 THR A C 1
ATOM 1444 O O . THR A 1 175 ? -3.825 -16.996 2.128 1.00 59.22 175 THR A O 1
ATOM 1447 N N . LYS A 1 176 ? -4.306 -14.804 2.110 1.00 61.09 176 LYS A N 1
ATOM 1448 C CA . LYS A 1 176 ? -4.435 -14.702 0.656 1.00 61.09 176 LYS A CA 1
ATOM 1449 C C . LYS A 1 176 ? -3.190 -14.021 0.103 1.00 61.09 176 LYS A C 1
ATOM 1451 O O . LYS A 1 176 ? -2.756 -12.994 0.619 1.00 61.09 176 LYS A O 1
ATOM 1456 N N . ASN A 1 177 ? -2.611 -14.546 -0.978 1.00 60.38 177 ASN A N 1
ATOM 1457 C CA . ASN A 1 177 ? -1.519 -13.875 -1.700 1.00 60.38 177 ASN A CA 1
ATOM 1458 C C . ASN A 1 177 ? -2.044 -12.673 -2.516 1.00 60.38 177 ASN A C 1
ATOM 1460 O O . ASN A 1 177 ? -1.714 -12.501 -3.685 1.00 60.38 177 ASN A O 1
ATOM 1464 N N . GLU A 1 178 ? -2.903 -11.871 -1.896 1.00 64.06 178 GLU A N 1
ATOM 1465 C CA . GLU A 1 178 ? -3.669 -10.784 -2.482 1.00 64.06 178 GLU A CA 1
ATOM 1466 C C . GLU A 1 178 ? -3.301 -9.484 -1.778 1.00 64.06 178 GLU A C 1
ATOM 1468 O O . GLU A 1 178 ? -3.111 -9.437 -0.556 1.00 64.06 178 GLU A O 1
ATOM 1473 N N . LEU A 1 179 ? -3.213 -8.420 -2.569 1.00 61.94 179 LEU A N 1
ATOM 1474 C CA . LEU A 1 179 ? -2.955 -7.074 -2.098 1.00 61.94 179 LEU A CA 1
ATOM 1475 C C . LEU A 1 179 ? -4.127 -6.177 -2.419 1.00 61.94 179 LEU A C 1
ATOM 1477 O O . LEU A 1 179 ? -4.603 -6.133 -3.552 1.00 61.94 179 LEU A O 1
ATOM 1481 N N . VAL A 1 180 ? -4.541 -5.425 -1.406 1.00 61.00 180 VAL A N 1
ATOM 1482 C CA . VAL A 1 180 ? -5.628 -4.465 -1.531 1.00 61.00 180 VAL A CA 1
ATOM 1483 C C . VAL A 1 180 ? -5.079 -3.068 -1.403 1.00 61.00 180 VAL A C 1
ATOM 1485 O O . VAL A 1 180 ? -4.378 -2.748 -0.440 1.00 61.00 180 VAL A O 1
ATOM 1488 N N . ALA A 1 181 ? -5.413 -2.247 -2.392 1.00 59.28 181 ALA A N 1
ATOM 1489 C CA . ALA A 1 181 ? -5.177 -0.821 -2.343 1.00 59.28 181 ALA A CA 1
ATOM 1490 C C . ALA A 1 181 ? -6.048 -0.186 -1.265 1.00 59.28 181 ALA A C 1
ATOM 1492 O O . ALA A 1 181 ? -7.222 -0.505 -1.138 1.00 59.28 181 ALA A O 1
ATOM 1493 N N . LEU A 1 182 ? -5.492 0.757 -0.519 1.00 58.38 182 LEU A N 1
ATOM 1494 C CA . LEU A 1 182 ? -6.223 1.606 0.401 1.00 58.38 182 LEU A CA 1
ATOM 1495 C C . LEU A 1 182 ? -5.936 3.057 0.105 1.00 58.38 182 LEU A C 1
ATOM 1497 O O . LEU A 1 182 ? -4.786 3.504 0.049 1.00 58.38 182 LEU A O 1
ATOM 1501 N N . ASN A 1 183 ? -7.019 3.818 0.042 1.00 56.81 183 ASN A N 1
ATOM 1502 C CA . ASN A 1 183 ? -6.928 5.251 0.163 1.00 56.81 183 ASN A CA 1
ATOM 1503 C C . ASN A 1 183 ? -6.572 5.614 1.626 1.00 56.81 183 ASN A C 1
ATOM 1505 O O . ASN A 1 183 ? -7.354 5.305 2.521 1.00 56.81 183 ASN A O 1
ATOM 1509 N N . PRO A 1 184 ? -5.460 6.320 1.901 1.00 54.09 184 PRO A N 1
ATOM 1510 C CA . PRO A 1 184 ? -5.138 6.837 3.237 1.00 54.09 184 PRO A CA 1
ATOM 1511 C C . PRO A 1 184 ? -6.299 7.588 3.906 1.00 54.09 184 PRO A C 1
ATOM 1513 O O . PRO A 1 184 ? -6.506 7.503 5.116 1.00 54.09 184 PRO A O 1
ATOM 1516 N N . TRP A 1 185 ? -7.099 8.297 3.107 1.00 54.59 185 TRP A N 1
ATOM 1517 C CA . TRP A 1 185 ? -8.247 9.067 3.569 1.00 54.59 185 TRP A CA 1
ATOM 1518 C C . TRP A 1 185 ? -9.415 8.189 4.031 1.00 54.59 185 TRP A C 1
ATOM 1520 O O . TRP A 1 185 ? -10.212 8.623 4.867 1.00 54.59 185 TRP A O 1
ATOM 1530 N N . SER A 1 186 ? -9.527 6.945 3.547 1.00 54.03 186 SER A N 1
ATOM 1531 C CA . SER A 1 186 ? -10.546 6.013 4.043 1.00 54.03 186 SER A CA 1
ATOM 1532 C C . SER A 1 186 ? -10.290 5.652 5.507 1.00 54.03 186 SER A C 1
ATOM 1534 O O . SER A 1 186 ? -11.244 5.467 6.260 1.00 54.03 186 SER A O 1
ATOM 1536 N N . LEU A 1 187 ? -9.033 5.697 5.953 1.00 60.09 187 LEU A N 1
ATOM 1537 C CA . LEU A 1 187 ? -8.641 5.395 7.325 1.00 60.09 187 LEU A CA 1
ATOM 1538 C C . LEU A 1 187 ? -8.900 6.547 8.322 1.00 60.09 187 LEU A C 1
ATOM 1540 O O . LEU A 1 187 ? -8.714 6.369 9.527 1.00 60.09 187 LEU A O 1
ATOM 1544 N N . ILE A 1 188 ? -9.376 7.718 7.866 1.00 62.19 188 ILE A N 1
ATOM 1545 C CA . ILE A 1 188 ? -9.816 8.799 8.771 1.00 62.19 188 ILE A CA 1
ATOM 1546 C C . ILE A 1 188 ? -11.071 8.379 9.551 1.00 62.19 188 ILE A C 1
ATOM 1548 O O . ILE A 1 188 ? -11.228 8.715 10.728 1.00 62.19 188 ILE A O 1
ATOM 1552 N N . SER A 1 189 ? -11.987 7.663 8.893 1.00 66.94 189 SER A N 1
ATOM 1553 C CA . SER A 1 189 ? -13.257 7.254 9.493 1.00 66.94 189 SER A CA 1
ATOM 1554 C C . SER A 1 189 ? -13.135 5.880 10.133 1.00 66.94 189 SER A C 1
ATOM 1556 O O . SER A 1 189 ? -12.782 4.905 9.475 1.00 66.94 189 SER A O 1
ATOM 1558 N N . TYR A 1 190 ? -13.506 5.783 11.408 1.00 70.56 190 TYR A N 1
ATOM 1559 C CA . TYR A 1 190 ? -13.405 4.537 12.164 1.00 70.56 190 TYR A CA 1
ATOM 1560 C C . TYR A 1 190 ? -14.197 3.374 11.540 1.00 70.56 190 TYR A C 1
ATOM 1562 O O . TYR A 1 190 ? -13.681 2.268 11.450 1.00 70.56 190 TYR A O 1
ATOM 1570 N N . ASN A 1 191 ? -15.404 3.611 11.022 1.00 68.31 191 ASN A N 1
ATOM 1571 C CA . ASN A 1 191 ? -16.201 2.535 10.416 1.00 68.31 191 ASN A CA 1
ATOM 1572 C C . ASN A 1 191 ? -15.543 1.983 9.139 1.00 68.31 191 ASN A C 1
ATOM 1574 O O . ASN A 1 191 ? -15.583 0.787 8.875 1.00 68.31 191 ASN A O 1
ATOM 1578 N N . ARG A 1 192 ? -14.883 2.849 8.360 1.00 71.31 192 ARG A N 1
ATOM 1579 C CA . ARG A 1 192 ? -14.138 2.434 7.162 1.00 71.31 192 ARG A CA 1
ATOM 1580 C C . ARG A 1 192 ? -12.890 1.634 7.533 1.00 71.31 192 ARG A C 1
ATOM 1582 O O . ARG A 1 192 ? -12.590 0.643 6.880 1.00 71.31 192 ARG A O 1
ATOM 1589 N N . VAL A 1 193 ? -12.219 2.024 8.619 1.00 75.19 193 VAL A N 1
ATOM 1590 C CA . VAL A 1 193 ? -11.113 1.264 9.215 1.00 75.19 193 VAL A CA 1
ATOM 1591 C C . VAL A 1 193 ? -11.551 -0.150 9.614 1.00 75.19 193 VAL A C 1
ATOM 1593 O O . VAL A 1 193 ? -10.827 -1.105 9.357 1.00 75.19 193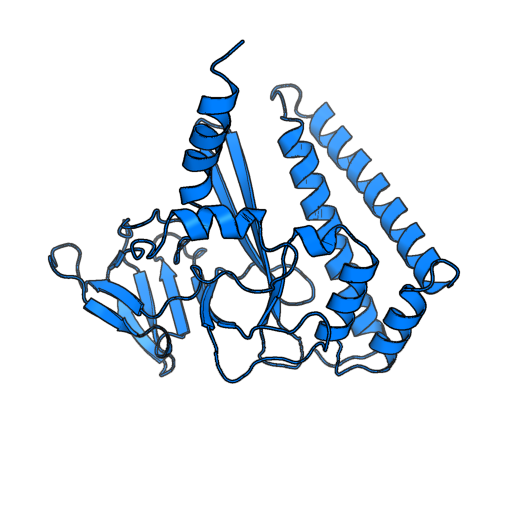 VAL A O 1
ATOM 1596 N N . ILE A 1 194 ? -12.728 -0.315 10.219 1.00 82.38 194 ILE A N 1
ATOM 1597 C CA . ILE A 1 194 ? -13.199 -1.641 10.640 1.00 82.38 194 ILE A CA 1
ATOM 1598 C C . ILE A 1 194 ? -13.542 -2.536 9.447 1.00 82.38 194 ILE A C 1
ATOM 1600 O O . ILE A 1 194 ? -13.065 -3.669 9.392 1.00 82.38 194 ILE A O 1
ATOM 1604 N N . ASN A 1 195 ? -14.283 -2.026 8.458 1.00 75.75 195 ASN A N 1
ATOM 1605 C CA . ASN A 1 195 ? -14.549 -2.758 7.209 1.00 75.75 195 ASN A CA 1
ATOM 1606 C C . ASN A 1 195 ? -13.266 -3.244 6.542 1.00 75.75 195 ASN A C 1
ATOM 1608 O O . ASN A 1 195 ? -13.199 -4.341 5.993 1.00 75.75 195 ASN A O 1
ATOM 1612 N N . TYR A 1 196 ? -12.228 -2.428 6.641 1.00 75.44 196 TYR A N 1
ATOM 1613 C CA . TYR A 1 196 ? -10.937 -2.760 6.106 1.00 75.44 196 TYR A CA 1
ATOM 1614 C C . TYR A 1 196 ? -10.267 -3.952 6.823 1.00 75.44 196 TYR A C 1
ATOM 1616 O O . TYR A 1 196 ? -9.799 -4.888 6.174 1.00 75.44 196 TYR A O 1
ATOM 1624 N N . PHE A 1 197 ? -10.279 -3.988 8.156 1.00 81.38 197 PHE A N 1
ATOM 1625 C CA . PHE A 1 197 ? -9.760 -5.149 8.887 1.00 81.38 197 PHE A CA 1
ATOM 1626 C C . PHE A 1 197 ? -10.625 -6.403 8.701 1.00 81.38 197 PHE A C 1
ATOM 1628 O O . PHE A 1 197 ? -10.086 -7.509 8.730 1.00 81.38 197 PHE A O 1
ATOM 1635 N N . LYS A 1 198 ? -11.930 -6.252 8.423 1.00 82.50 198 LYS A N 1
ATOM 1636 C CA . LYS A 1 198 ? -12.800 -7.387 8.069 1.00 82.50 198 LYS A CA 1
ATOM 1637 C C . LYS A 1 198 ? -12.346 -8.056 6.775 1.00 82.50 198 LYS A C 1
ATOM 1639 O O . LYS A 1 198 ? -12.389 -9.274 6.675 1.00 82.50 198 LYS A O 1
ATOM 1644 N N . PHE A 1 199 ? -11.871 -7.279 5.802 1.00 76.88 199 PHE A N 1
ATOM 1645 C CA . PHE A 1 199 ? -11.270 -7.843 4.596 1.00 76.88 199 PHE A CA 1
ATOM 1646 C C . PHE A 1 199 ? -10.002 -8.647 4.929 1.00 76.88 199 PHE A C 1
ATOM 1648 O O . PHE A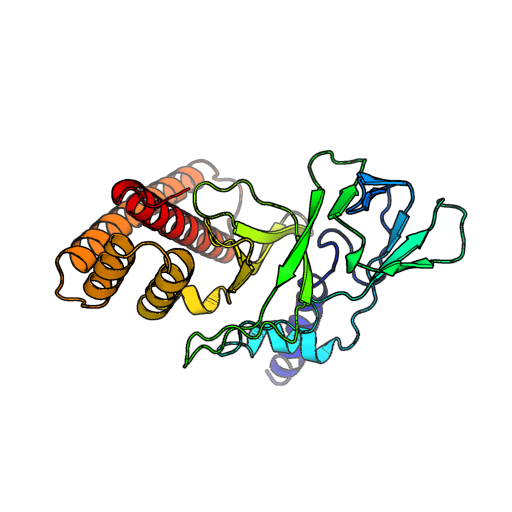 1 199 ? -9.878 -9.813 4.545 1.00 76.88 199 PHE A O 1
ATOM 1655 N N . LEU A 1 200 ? -9.076 -8.031 5.674 1.00 77.06 200 LEU A N 1
ATOM 1656 C CA . LEU A 1 200 ? -7.776 -8.631 5.986 1.00 77.06 200 LEU A CA 1
ATOM 1657 C C . LEU A 1 200 ? -7.881 -9.940 6.763 1.00 77.06 200 LEU A C 1
ATOM 1659 O O . LEU A 1 200 ? -7.112 -10.855 6.489 1.00 77.06 200 LEU A O 1
ATOM 1663 N N . GLY A 1 201 ? -8.821 -10.017 7.705 1.00 80.50 201 GLY A N 1
ATOM 1664 C CA . GLY A 1 201 ? -9.095 -11.217 8.489 1.00 80.50 201 GLY A CA 1
ATOM 1665 C C . GLY A 1 201 ? -10.361 -11.948 8.058 1.00 80.50 201 GLY A C 1
ATOM 1666 O O . GLY A 1 201 ? -11.015 -12.554 8.903 1.00 80.50 201 GLY A O 1
ATOM 1667 N N . SER A 1 202 ? -10.733 -11.869 6.774 1.00 81.19 202 SER A N 1
ATOM 1668 C CA . SER A 1 202 ? -11.947 -12.504 6.222 1.00 81.19 202 SER A CA 1
ATOM 1669 C C . SER A 1 202 ? -12.007 -14.022 6.423 1.00 81.19 202 SER A C 1
ATOM 1671 O O . SER A 1 202 ? -13.072 -14.626 6.326 1.00 81.19 202 SER A O 1
ATOM 1673 N N . ASP A 1 203 ? -10.875 -14.637 6.734 1.00 80.94 203 ASP A N 1
ATOM 1674 C CA . ASP A 1 203 ? -10.703 -16.055 7.013 1.00 80.94 203 ASP A CA 1
ATOM 1675 C C . ASP A 1 203 ? -10.737 -16.409 8.511 1.00 80.94 203 ASP A C 1
ATOM 1677 O O . ASP A 1 203 ? -10.757 -17.589 8.863 1.00 80.94 203 ASP A O 1
ATOM 1681 N N . CYS A 1 204 ? -10.768 -15.415 9.403 1.00 87.62 204 CYS A N 1
ATOM 1682 C CA . CYS A 1 204 ? -10.733 -15.622 10.844 1.00 87.62 204 CYS A CA 1
ATOM 1683 C C . CYS A 1 204 ? -12.023 -15.155 11.522 1.00 87.62 204 CYS A C 1
ATOM 1685 O O . CYS A 1 204 ? -12.169 -14.003 11.932 1.00 87.62 204 CYS A O 1
ATOM 1687 N N . LYS A 1 205 ? -12.962 -16.088 11.698 1.00 90.44 205 LYS A N 1
ATOM 1688 C CA . LYS A 1 205 ? -14.285 -15.806 12.272 1.00 90.44 205 LYS A CA 1
ATOM 1689 C C . LYS A 1 205 ? -14.254 -15.107 13.646 1.00 90.44 205 LYS A C 1
ATOM 1691 O O . LYS A 1 205 ? -14.945 -14.102 13.777 1.00 90.44 205 LYS A O 1
ATOM 1696 N N . PRO A 1 206 ? -13.454 -15.537 14.643 1.00 93.19 206 PRO A N 1
ATOM 1697 C CA . PRO A 1 206 ? -13.422 -14.850 15.939 1.00 93.19 206 PRO A CA 1
ATOM 1698 C C . PRO A 1 206 ? -12.973 -13.385 15.835 1.00 93.19 206 PRO A C 1
ATOM 1700 O O . PRO A 1 206 ? -13.512 -12.515 16.521 1.00 93.19 206 PRO A O 1
ATOM 1703 N N . PHE A 1 207 ? -12.031 -13.101 14.932 1.00 93.31 207 PHE A N 1
ATOM 1704 C CA . PHE A 1 207 ? -11.588 -11.741 14.648 1.00 93.31 207 PHE A CA 1
ATOM 1705 C C . PHE A 1 207 ? -12.668 -10.928 13.926 1.00 93.31 207 PHE A C 1
ATOM 1707 O O . PHE A 1 207 ? -12.915 -9.781 14.296 1.00 93.31 207 PHE A O 1
ATOM 1714 N N . LEU A 1 208 ? -13.379 -11.516 12.958 1.00 92.00 208 LEU A N 1
ATOM 1715 C CA . LEU A 1 208 ? -14.528 -10.866 12.319 1.00 92.00 208 LEU A CA 1
ATOM 1716 C C . LEU A 1 208 ? -15.624 -10.515 13.327 1.00 92.00 208 LEU A C 1
ATOM 1718 O O . LEU A 1 208 ? -16.132 -9.395 13.306 1.00 92.00 208 LEU A O 1
ATOM 1722 N N . ASP A 1 209 ? -15.946 -11.430 14.238 1.00 93.62 209 ASP A N 1
ATOM 1723 C CA . ASP A 1 209 ? -16.954 -11.203 15.272 1.00 93.62 209 ASP A CA 1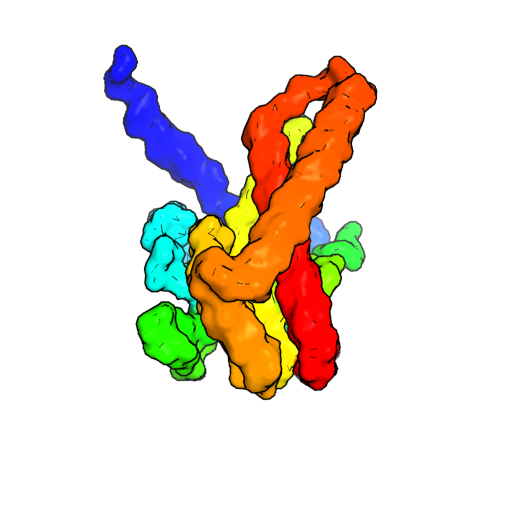
ATOM 1724 C C . ASP A 1 209 ? -16.527 -10.067 16.221 1.00 93.62 209 ASP A C 1
ATOM 1726 O O . ASP A 1 209 ? -17.346 -9.218 16.585 1.00 93.62 209 ASP A O 1
ATOM 1730 N N . TYR A 1 210 ? -15.239 -10.001 16.585 1.00 94.75 210 TYR A N 1
ATOM 1731 C CA . TYR A 1 210 ? -14.667 -8.872 17.329 1.00 94.75 210 TYR A CA 1
ATOM 1732 C C . TYR A 1 210 ? -14.821 -7.544 16.574 1.00 94.75 210 TYR A C 1
ATOM 1734 O O . TYR A 1 210 ? -15.231 -6.537 17.159 1.00 94.75 210 TYR A O 1
ATOM 1742 N N . LEU A 1 211 ? -14.533 -7.531 15.271 1.00 92.88 211 LEU A N 1
ATOM 1743 C CA . LEU A 1 211 ? -14.661 -6.336 14.441 1.00 92.88 211 LEU A CA 1
ATOM 1744 C C . LEU A 1 211 ? -16.114 -5.876 14.317 1.00 92.88 211 LEU A C 1
ATOM 1746 O O . LEU A 1 211 ? -16.366 -4.681 14.426 1.00 92.88 211 LEU A O 1
ATOM 1750 N N . VAL A 1 212 ? -17.070 -6.795 14.149 1.00 91.62 212 VAL A N 1
ATOM 1751 C CA . VAL A 1 212 ? -18.507 -6.470 14.122 1.00 91.62 212 VAL A CA 1
ATOM 1752 C C . VAL A 1 212 ? -18.939 -5.807 15.430 1.00 91.62 212 VAL A C 1
ATOM 1754 O O . VAL A 1 212 ? -19.574 -4.755 15.399 1.00 91.62 212 VAL A O 1
ATOM 1757 N N . ARG A 1 213 ? -18.543 -6.350 16.588 1.00 93.31 213 ARG A N 1
ATOM 1758 C CA . ARG A 1 213 ? -18.851 -5.721 17.886 1.00 93.31 213 ARG A CA 1
ATOM 1759 C C . ARG A 1 213 ? -18.163 -4.370 18.051 1.00 93.31 213 ARG A C 1
ATOM 1761 O O . ARG A 1 213 ? -18.756 -3.443 18.596 1.00 93.31 213 ARG A O 1
ATOM 1768 N N . SER A 1 214 ? -16.954 -4.219 17.516 1.00 90.75 214 SER A N 1
ATOM 1769 C CA . SER A 1 214 ? -16.211 -2.956 17.547 1.00 90.75 214 SER A CA 1
ATOM 1770 C C . SER A 1 214 ? -16.890 -1.824 16.762 1.00 90.75 214 SER A C 1
ATOM 1772 O O . SER A 1 214 ? -16.586 -0.663 17.014 1.00 90.75 214 SER A O 1
ATOM 1774 N N . GLU A 1 215 ? -17.819 -2.106 15.840 1.00 87.69 215 GLU A N 1
ATOM 1775 C CA . GLU A 1 215 ? -18.578 -1.063 15.126 1.00 87.69 215 GLU A CA 1
ATOM 1776 C C . GLU A 1 215 ? -19.616 -0.362 16.008 1.00 87.69 215 GLU A C 1
ATOM 1778 O O . GLU A 1 215 ? -19.902 0.824 15.800 1.00 87.69 215 GLU A O 1
ATOM 1783 N N . ASP A 1 216 ? -20.168 -1.067 16.999 1.00 89.38 216 ASP A N 1
ATOM 1784 C CA . ASP A 1 216 ? -21.095 -0.476 17.957 1.00 89.38 216 ASP A CA 1
ATOM 1785 C C . ASP A 1 216 ? -20.327 0.384 18.963 1.00 89.38 216 ASP A C 1
ATOM 1787 O O . ASP A 1 216 ? -19.537 -0.097 19.770 1.00 89.38 216 ASP A O 1
ATOM 1791 N N . ARG A 1 217 ? -20.609 1.688 18.972 1.00 87.94 217 ARG A N 1
ATOM 1792 C CA . ARG A 1 217 ? -19.965 2.642 19.885 1.00 87.94 217 ARG A CA 1
ATOM 1793 C C . ARG A 1 217 ? -20.254 2.374 21.364 1.00 87.94 217 ARG A C 1
ATOM 1795 O O . ARG A 1 217 ? -19.578 2.951 22.221 1.00 87.94 217 ARG A O 1
ATOM 1802 N N . ASN A 1 218 ? -21.267 1.566 21.658 1.00 91.06 218 ASN A N 1
ATOM 1803 C CA . ASN A 1 218 ? -21.647 1.186 23.009 1.00 91.06 218 ASN A CA 1
ATOM 1804 C C . ASN A 1 218 ? -21.033 -0.146 23.454 1.00 91.06 218 ASN A C 1
ATOM 1806 O O . ASN A 1 218 ? -21.093 -0.432 24.653 1.00 91.06 218 ASN A O 1
ATOM 1810 N N . SER A 1 219 ? -20.420 -0.915 22.550 1.00 94.50 219 SER A N 1
ATOM 1811 C CA . SER A 1 219 ? -19.773 -2.177 22.900 1.00 94.50 219 SER A CA 1
ATOM 1812 C C . SER A 1 219 ? -18.546 -1.963 23.780 1.00 94.50 219 SER A C 1
ATOM 1814 O O . SER A 1 219 ? -17.929 -0.887 23.802 1.00 94.50 219 SER A O 1
ATOM 1816 N N . ASP A 1 220 ? -18.191 -3.002 24.528 1.00 95.31 220 ASP A N 1
ATOM 1817 C CA . ASP A 1 220 ? -17.004 -2.974 25.373 1.00 95.31 220 ASP A CA 1
ATOM 1818 C C . ASP A 1 220 ? -15.730 -2.999 24.524 1.00 95.31 220 ASP A C 1
ATOM 1820 O O . ASP A 1 220 ? -14.784 -2.273 24.833 1.00 95.31 220 ASP A O 1
ATOM 1824 N N . GLU A 1 221 ? -15.745 -3.695 23.384 1.00 93.75 221 GLU A N 1
ATOM 1825 C CA . GLU A 1 221 ? -14.652 -3.711 22.411 1.00 93.75 221 GLU A CA 1
ATOM 1826 C C . GLU A 1 221 ? -14.341 -2.310 21.869 1.00 93.75 221 GLU A C 1
ATOM 1828 O O . GLU A 1 221 ? -13.179 -1.887 21.847 1.00 93.75 221 GLU A O 1
ATOM 1833 N N . PHE A 1 222 ? -15.368 -1.542 21.485 1.00 92.00 222 PHE A N 1
ATOM 1834 C CA . PHE A 1 222 ? -15.170 -0.173 21.011 1.00 92.00 222 PHE A CA 1
ATOM 1835 C C . PHE A 1 222 ? -14.619 0.733 22.116 1.00 92.00 222 PHE A C 1
ATOM 1837 O O . PHE A 1 222 ? -13.714 1.546 21.881 1.00 92.00 222 PHE A O 1
ATOM 1844 N N . LYS A 1 223 ? -15.162 0.621 23.335 1.00 93.62 223 LYS A N 1
ATOM 1845 C CA . LYS A 1 223 ? -14.721 1.419 24.488 1.00 93.62 223 LYS A CA 1
ATOM 1846 C C . LYS A 1 223 ? -13.271 1.105 24.860 1.00 93.62 223 LYS A C 1
ATOM 1848 O O . LYS A 1 223 ? -12.508 2.047 25.099 1.00 93.62 223 LYS A O 1
ATOM 1853 N N . GLU A 1 224 ? -12.888 -0.172 24.867 1.00 93.19 224 GLU A N 1
ATOM 1854 C CA . GLU A 1 224 ? -11.515 -0.638 25.090 1.00 93.19 224 GLU A CA 1
ATOM 1855 C C . GLU A 1 224 ? -10.576 -0.033 24.042 1.00 93.19 224 GLU A C 1
ATOM 1857 O O . GLU A 1 224 ? -9.647 0.700 24.395 1.00 93.19 224 GLU A O 1
ATOM 1862 N N . PHE A 1 225 ? -10.869 -0.241 22.753 1.00 90.94 225 PHE A N 1
ATOM 1863 C CA . PHE A 1 225 ? -10.060 0.291 21.658 1.00 90.94 225 PHE A CA 1
ATOM 1864 C C . PHE A 1 225 ? -9.897 1.815 21.758 1.00 90.94 225 PHE A C 1
ATOM 1866 O O . PHE A 1 225 ? -8.788 2.355 21.673 1.00 90.94 225 PHE A O 1
ATOM 1873 N N . LYS A 1 226 ? -10.998 2.540 21.991 1.00 90.94 226 LYS A N 1
ATOM 1874 C CA . LYS A 1 226 ? -10.990 4.003 22.114 1.00 90.94 226 LYS A CA 1
ATOM 1875 C C . LYS A 1 226 ? -10.145 4.474 23.297 1.00 90.94 226 LYS A C 1
ATOM 1877 O O . LYS A 1 226 ? -9.466 5.500 23.179 1.00 90.94 226 LYS A O 1
ATOM 1882 N N . LYS A 1 227 ? -10.187 3.763 24.428 1.00 94.00 227 LYS A N 1
ATOM 1883 C CA . LYS A 1 227 ? -9.375 4.067 25.613 1.00 94.00 227 LYS A CA 1
ATOM 1884 C C . LYS A 1 227 ? -7.888 3.883 25.310 1.00 94.00 227 LYS A C 1
ATOM 1886 O O . LYS A 1 227 ? -7.133 4.840 25.480 1.00 94.00 227 LYS A O 1
ATOM 1891 N N . ILE A 1 228 ? -7.500 2.726 24.775 1.00 92.38 228 ILE A N 1
ATOM 1892 C CA . ILE A 1 228 ? -6.100 2.407 24.453 1.00 92.38 228 ILE A CA 1
ATOM 1893 C C . ILE A 1 228 ? -5.548 3.395 23.418 1.00 92.38 228 ILE A C 1
ATOM 1895 O O . ILE A 1 228 ? -4.498 4.000 23.636 1.00 92.38 228 ILE A O 1
ATOM 1899 N N . ARG A 1 229 ? -6.290 3.677 22.338 1.00 89.62 229 ARG A N 1
ATOM 1900 C CA . ARG A 1 229 ? -5.880 4.668 21.324 1.00 89.62 229 ARG A CA 1
ATOM 1901 C C . ARG A 1 229 ? -5.682 6.062 21.921 1.00 89.62 229 ARG A C 1
ATOM 1903 O O . ARG A 1 229 ? -4.754 6.782 21.554 1.00 89.62 229 ARG A O 1
ATOM 1910 N N . LYS A 1 230 ? -6.550 6.473 22.852 1.00 91.50 230 LYS A N 1
ATOM 1911 C CA . LYS A 1 230 ? -6.433 7.767 23.544 1.00 91.50 230 LYS A CA 1
ATOM 1912 C C . LYS A 1 230 ? -5.186 7.824 24.428 1.00 91.50 230 LYS A C 1
ATOM 1914 O O . LYS A 1 230 ? -4.538 8.869 24.486 1.00 91.50 230 LYS A O 1
ATOM 1919 N N . GLU A 1 231 ? -4.863 6.737 25.118 1.00 92.06 231 GLU A N 1
ATOM 1920 C CA . GLU A 1 231 ? -3.659 6.620 25.944 1.00 92.06 231 GLU A CA 1
ATOM 1921 C C . GLU A 1 231 ? -2.389 6.642 25.086 1.00 92.06 231 GLU A C 1
ATOM 1923 O O . GLU A 1 231 ? -1.490 7.438 25.368 1.00 92.06 231 GLU A O 1
ATOM 1928 N N . TYR A 1 232 ? -2.368 5.893 23.978 1.00 89.69 232 TYR A N 1
ATOM 1929 C CA . TYR A 1 232 ? -1.274 5.902 23.004 1.00 89.69 232 TYR A CA 1
ATOM 1930 C C . TYR A 1 232 ? -1.000 7.314 22.465 1.00 89.69 232 TYR A C 1
ATOM 1932 O O . TYR A 1 232 ? 0.115 7.826 22.586 1.00 89.69 232 TYR A O 1
ATOM 1940 N N . ARG A 1 233 ? -2.039 8.004 21.966 1.00 88.69 233 ARG A N 1
ATOM 1941 C CA . ARG A 1 233 ? -1.923 9.382 21.451 1.00 88.69 233 ARG A CA 1
ATOM 1942 C C . ARG A 1 233 ? -1.367 10.350 22.493 1.00 88.69 233 ARG A C 1
ATOM 1944 O O . ARG A 1 233 ? -0.525 11.182 22.173 1.00 88.69 233 ARG A O 1
ATOM 1951 N N . ARG A 1 234 ? -1.805 10.230 23.752 1.00 88.44 234 ARG A N 1
ATOM 1952 C CA . ARG A 1 234 ? -1.300 11.057 24.860 1.00 88.44 234 ARG A CA 1
ATOM 1953 C C . ARG A 1 234 ? 0.166 10.779 25.175 1.00 88.44 234 ARG A C 1
ATOM 1955 O O . ARG A 1 234 ? 0.885 11.722 25.500 1.00 88.44 234 ARG A O 1
ATOM 1962 N N . SER A 1 235 ? 0.585 9.515 25.137 1.00 86.19 235 SER A N 1
ATOM 1963 C CA . SER A 1 235 ? 1.982 9.127 25.351 1.00 86.19 235 SER A CA 1
ATOM 1964 C C . SER A 1 235 ? 2.871 9.730 24.266 1.00 86.19 235 SER A C 1
ATOM 1966 O O . SER A 1 235 ? 3.809 10.471 24.565 1.00 86.19 235 SER A O 1
ATOM 1968 N N . PHE A 1 236 ? 2.490 9.539 23.003 1.00 83.75 236 PHE A N 1
ATOM 1969 C CA . PHE A 1 236 ? 3.257 10.056 21.880 1.00 83.75 236 PHE A CA 1
ATOM 1970 C C . PHE A 1 236 ? 3.268 11.594 21.813 1.00 83.75 236 PHE A C 1
ATOM 1972 O O . PHE A 1 236 ? 4.314 12.197 21.591 1.00 83.75 236 PHE A O 1
ATOM 1979 N N . ASP A 1 237 ? 2.155 12.272 22.113 1.00 83.12 237 ASP A N 1
ATOM 1980 C CA . ASP A 1 237 ? 2.126 13.740 22.204 1.00 83.12 237 ASP A CA 1
ATOM 1981 C C . ASP A 1 237 ? 3.145 14.294 23.215 1.00 83.12 237 ASP A C 1
ATOM 1983 O O . ASP A 1 237 ? 3.685 15.388 23.023 1.00 83.12 237 ASP A O 1
ATOM 1987 N N . LYS A 1 238 ? 3.401 13.568 24.312 1.00 83.88 238 LYS A N 1
ATOM 1988 C CA . LYS A 1 238 ? 4.429 13.944 25.292 1.00 83.88 238 LYS A CA 1
ATOM 1989 C C . LYS A 1 238 ? 5.834 13.723 24.737 1.00 83.88 238 LYS A C 1
ATOM 1991 O O . LYS A 1 238 ? 6.684 14.587 24.941 1.00 83.88 238 LYS A O 1
ATOM 1996 N N . GLU A 1 239 ? 6.056 12.613 24.037 1.00 81.00 239 GLU A N 1
ATOM 1997 C CA . GLU A 1 239 ? 7.324 12.282 23.376 1.00 81.00 239 GLU A CA 1
ATOM 1998 C C . GLU A 1 239 ? 7.704 13.363 22.358 1.00 81.00 239 GLU A C 1
ATOM 2000 O O . GLU A 1 239 ? 8.751 13.992 22.497 1.00 81.00 239 GLU A O 1
ATOM 2005 N N . ILE A 1 240 ? 6.784 13.705 21.450 1.00 76.56 240 ILE A N 1
ATOM 2006 C CA . ILE A 1 240 ? 6.951 14.793 20.479 1.00 76.56 240 ILE A CA 1
ATOM 2007 C C . ILE A 1 240 ? 7.344 16.102 21.172 1.00 76.56 240 ILE A C 1
ATOM 2009 O O . ILE A 1 240 ? 8.315 16.765 20.802 1.00 76.56 240 ILE A O 1
ATOM 2013 N N . LYS A 1 241 ? 6.583 16.492 22.204 1.00 76.00 241 LYS A N 1
ATOM 2014 C CA . LYS A 1 241 ? 6.838 17.730 22.953 1.00 76.00 241 LYS A CA 1
ATOM 2015 C C . LYS A 1 241 ? 8.211 17.719 23.623 1.00 76.00 241 LYS A C 1
ATOM 2017 O O . LYS A 1 241 ? 8.834 18.776 23.705 1.00 76.00 241 LYS A O 1
ATOM 2022 N N . LYS A 1 242 ? 8.679 16.565 24.110 1.00 78.88 242 LYS A N 1
ATOM 2023 C CA . LYS A 1 242 ? 10.008 16.407 24.713 1.00 78.88 242 LYS A CA 1
ATOM 2024 C C . LYS A 1 242 ? 11.105 16.570 23.659 1.00 78.88 242 LYS A C 1
ATOM 2026 O O . LYS A 1 242 ? 11.948 17.452 23.816 1.00 78.88 242 LYS A O 1
ATOM 2031 N N . THR A 1 243 ? 11.012 15.846 22.543 1.00 69.69 243 THR A N 1
ATOM 2032 C CA . THR A 1 243 ? 11.947 15.949 21.410 1.00 69.69 243 THR A CA 1
ATOM 2033 C C . THR A 1 243 ? 12.036 17.379 20.865 1.00 69.69 243 THR A C 1
ATOM 2035 O O . THR A 1 243 ? 13.116 17.838 20.488 1.00 69.69 243 THR A O 1
ATOM 2038 N N . PHE A 1 244 ? 10.927 18.128 20.868 1.00 68.44 244 PHE A N 1
ATOM 2039 C CA . PHE A 1 244 ? 10.907 19.539 20.463 1.00 68.44 244 PHE A CA 1
ATOM 2040 C C . PHE A 1 244 ? 11.515 20.494 21.485 1.00 68.44 244 PHE A C 1
ATOM 2042 O O . PHE A 1 244 ? 12.180 21.452 21.095 1.00 68.44 244 PHE A O 1
ATOM 2049 N N . LYS A 1 245 ? 11.327 20.246 22.785 1.00 66.38 245 LYS A N 1
ATOM 2050 C CA . LYS A 1 245 ? 11.979 21.043 23.836 1.00 66.38 245 LYS A CA 1
ATOM 2051 C C . LYS A 1 245 ? 13.499 20.883 23.822 1.00 66.38 245 LYS A C 1
ATOM 2053 O O . LYS A 1 245 ? 14.201 21.836 24.156 1.00 66.38 245 LYS A O 1
ATOM 2058 N N . GLU A 1 246 ? 13.990 19.710 23.438 1.00 68.06 246 GLU A N 1
ATOM 2059 C CA . GLU A 1 246 ? 15.419 19.391 23.375 1.00 68.06 246 GLU A CA 1
ATOM 2060 C C . GLU A 1 246 ? 16.076 19.949 22.093 1.00 68.06 246 GLU A C 1
ATOM 2062 O O . GLU A 1 246 ? 17.183 20.483 22.145 1.00 68.06 246 GLU A O 1
ATOM 2067 N N . ASN A 1 247 ? 15.365 19.969 20.958 1.00 61.28 247 ASN A N 1
ATOM 2068 C CA . ASN A 1 247 ? 15.882 20.429 19.658 1.00 61.28 247 ASN A CA 1
ATOM 2069 C C . ASN A 1 247 ? 15.686 21.935 19.366 1.00 61.28 247 ASN A C 1
ATOM 2071 O O . ASN A 1 247 ? 15.346 22.309 18.241 1.00 61.28 247 ASN A O 1
ATOM 2075 N N . LYS A 1 248 ? 15.962 22.821 20.340 1.00 54.31 248 LYS A N 1
ATOM 2076 C CA . LYS A 1 248 ? 15.729 24.295 20.320 1.00 54.31 248 LYS A CA 1
ATOM 2077 C C . LYS A 1 248 ? 16.214 25.097 19.085 1.00 54.31 248 LYS A C 1
ATOM 2079 O O . LYS A 1 248 ? 15.980 26.301 19.032 1.00 54.31 248 LYS A O 1
ATOM 2084 N N . LYS A 1 249 ? 16.900 24.493 18.107 1.00 52.31 249 LYS A N 1
ATOM 2085 C CA . LYS A 1 249 ? 17.525 25.172 16.954 1.00 52.31 249 LYS A CA 1
ATOM 2086 C C . LYS A 1 249 ? 16.798 25.025 15.611 1.00 52.31 249 LYS A C 1
ATOM 2088 O O . LYS A 1 249 ? 17.172 25.721 14.672 1.00 52.31 249 LYS A O 1
ATOM 2093 N N . LYS A 1 250 ? 15.776 24.171 15.472 1.00 56.44 250 LYS A N 1
ATOM 2094 C CA . LYS A 1 250 ? 15.020 24.047 14.209 1.00 56.44 250 LYS A CA 1
ATOM 2095 C C . LYS A 1 250 ? 13.577 24.500 14.403 1.00 56.44 250 LYS A C 1
ATOM 2097 O O . LYS A 1 250 ? 12.874 23.992 15.268 1.00 56.44 250 LYS A O 1
ATOM 2102 N N . LYS A 1 251 ? 13.134 25.462 13.586 1.00 56.06 251 LYS A N 1
ATOM 2103 C CA . LYS A 1 251 ? 11.720 25.836 13.469 1.00 56.06 251 LYS A CA 1
ATOM 2104 C C . LYS A 1 251 ? 11.011 24.657 12.804 1.00 56.06 251 LYS A C 1
ATOM 2106 O O . LYS A 1 251 ? 11.140 24.463 11.599 1.00 56.06 251 LYS A O 1
ATOM 2111 N N . ILE A 1 252 ? 10.389 23.812 13.614 1.00 61.22 252 ILE A N 1
ATOM 2112 C CA . ILE A 1 252 ? 9.708 22.614 13.130 1.00 61.22 252 ILE A CA 1
ATOM 2113 C C . ILE A 1 252 ? 8.351 23.039 12.586 1.00 61.22 252 ILE A C 1
ATOM 2115 O O . ILE A 1 252 ? 7.635 23.821 13.209 1.00 61.22 252 ILE A O 1
ATOM 2119 N N . ASP A 1 253 ? 8.058 22.570 11.381 1.00 67.50 253 ASP A N 1
ATOM 2120 C CA . ASP A 1 253 ? 6.836 22.894 10.666 1.00 67.50 253 ASP A CA 1
ATOM 2121 C C . ASP A 1 253 ? 5.635 22.218 11.342 1.00 67.50 253 ASP A C 1
ATOM 2123 O O . ASP A 1 253 ? 5.705 21.038 11.687 1.00 67.50 253 ASP A O 1
ATOM 2127 N N . ASN A 1 254 ? 4.523 22.936 11.519 1.00 66.81 254 ASN A N 1
ATOM 2128 C CA . ASN A 1 254 ? 3.284 22.339 12.030 1.00 66.81 254 ASN A CA 1
ATOM 2129 C C . ASN A 1 254 ? 2.798 21.206 11.115 1.00 66.81 254 ASN A C 1
ATOM 2131 O O . ASN A 1 254 ? 2.193 20.248 11.596 1.00 66.81 254 ASN A O 1
ATOM 2135 N N . GLU A 1 255 ? 3.103 21.298 9.819 1.00 61.69 255 GLU A N 1
ATOM 2136 C CA . GLU A 1 255 ? 2.827 20.245 8.847 1.00 61.69 255 GLU A CA 1
ATOM 2137 C C . GLU A 1 255 ? 3.592 18.956 9.176 1.00 61.69 255 GLU A C 1
ATOM 2139 O O . GLU A 1 255 ? 2.998 17.881 9.215 1.00 61.69 255 GLU A O 1
ATOM 2144 N N . TYR A 1 256 ? 4.874 19.064 9.537 1.00 64.38 256 TYR A N 1
ATOM 2145 C CA . TYR A 1 256 ? 5.686 17.921 9.961 1.00 64.38 256 TYR A CA 1
ATOM 2146 C C . TYR A 1 256 ? 5.110 17.254 11.217 1.00 64.38 256 TYR A C 1
ATOM 2148 O O . TYR A 1 256 ? 4.988 16.035 11.284 1.00 64.38 256 TYR A O 1
ATOM 2156 N N . ILE A 1 257 ? 4.699 18.055 12.208 1.00 69.62 257 ILE A N 1
ATOM 2157 C CA . ILE A 1 257 ? 4.078 17.546 13.443 1.00 69.62 257 ILE A CA 1
ATOM 2158 C C . ILE A 1 257 ? 2.795 16.779 13.124 1.00 69.62 257 ILE A C 1
ATOM 2160 O O . ILE A 1 257 ? 2.537 15.724 13.703 1.00 69.62 257 ILE A O 1
ATOM 2164 N N . TYR A 1 258 ? 1.970 17.329 12.236 1.00 67.00 258 TYR A N 1
ATOM 2165 C CA . TYR A 1 258 ? 0.723 16.703 11.823 1.00 67.00 258 TYR A CA 1
ATOM 2166 C C . TYR A 1 258 ? 0.969 15.374 11.096 1.00 67.00 258 TYR A C 1
ATOM 2168 O O . TYR A 1 258 ? 0.345 14.371 11.444 1.00 67.00 258 TYR A O 1
ATOM 2176 N N . GLN A 1 259 ? 1.908 15.351 10.147 1.00 64.31 259 GLN A N 1
ATOM 2177 C CA . GLN A 1 259 ? 2.275 14.146 9.400 1.00 64.31 259 GLN A CA 1
ATOM 2178 C C . GLN A 1 259 ? 2.794 13.047 10.331 1.00 64.31 259 GLN A C 1
ATOM 2180 O O . GLN A 1 259 ? 2.281 11.932 10.298 1.00 64.31 259 GLN A O 1
ATOM 2185 N N . GLU A 1 260 ? 3.719 13.377 11.234 1.00 68.56 260 GLU A N 1
ATOM 2186 C CA . GLU A 1 260 ? 4.279 12.421 12.195 1.00 68.56 260 GLU A CA 1
ATOM 2187 C C . GLU A 1 260 ? 3.189 11.801 13.091 1.00 68.56 260 GLU A C 1
ATOM 2189 O O . GLU A 1 260 ? 3.151 10.591 13.322 1.00 68.56 260 GLU A O 1
ATOM 2194 N N . LYS A 1 261 ? 2.245 12.628 13.561 1.00 72.44 261 LYS A N 1
ATOM 2195 C CA . LYS A 1 261 ? 1.076 12.173 14.330 1.00 72.44 261 LYS A CA 1
ATOM 2196 C C . LYS A 1 261 ? 0.171 11.249 13.549 1.00 72.44 261 LYS A C 1
ATOM 2198 O O . LYS A 1 261 ? -0.298 10.263 14.114 1.00 72.44 261 LYS A O 1
ATOM 2203 N N . SER A 1 262 ? -0.086 11.566 12.286 1.00 70.19 262 SER A N 1
ATOM 2204 C CA . SER A 1 262 ? -0.907 10.714 11.438 1.00 70.19 262 SER A CA 1
ATOM 2205 C C . SER A 1 262 ? -0.235 9.360 11.221 1.00 70.19 262 SER A C 1
ATOM 2207 O O . SER A 1 262 ? -0.881 8.334 11.407 1.00 70.19 262 SER A O 1
ATOM 2209 N N . THR A 1 263 ? 1.060 9.348 10.893 1.00 70.31 263 THR A N 1
ATOM 2210 C CA . THR A 1 263 ? 1.821 8.117 10.647 1.00 70.31 263 THR A CA 1
ATOM 2211 C C . THR A 1 263 ? 1.812 7.196 11.864 1.00 70.31 263 THR A C 1
ATOM 2213 O O . THR A 1 263 ? 1.423 6.037 11.739 1.00 70.31 263 THR A O 1
ATOM 2216 N N . ARG A 1 264 ? 2.132 7.707 13.059 1.00 74.25 264 ARG A N 1
ATOM 2217 C CA . ARG A 1 264 ? 2.165 6.871 14.272 1.00 74.25 264 ARG A CA 1
ATOM 2218 C C . ARG A 1 264 ? 0.793 6.393 14.730 1.00 74.25 264 ARG A C 1
ATOM 2220 O O . ARG A 1 264 ? 0.675 5.295 15.262 1.00 74.25 264 ARG A O 1
ATOM 2227 N N . ASP A 1 265 ? -0.259 7.183 14.518 1.00 78.00 265 ASP A N 1
ATOM 2228 C CA . ASP A 1 265 ? -1.623 6.722 14.799 1.00 78.00 265 ASP A CA 1
ATOM 2229 C C . ASP A 1 265 ? -2.043 5.586 13.850 1.00 78.00 265 ASP A C 1
ATOM 2231 O O . ASP A 1 265 ? -2.744 4.669 14.282 1.00 78.00 265 ASP A O 1
ATOM 2235 N N . PHE A 1 266 ? -1.578 5.600 12.594 1.00 75.00 266 PHE A N 1
ATOM 2236 C CA . PHE A 1 266 ? -1.764 4.477 11.674 1.00 75.00 266 PHE A CA 1
ATOM 2237 C C . PHE A 1 266 ? -0.946 3.255 12.081 1.00 75.00 266 PHE A C 1
ATOM 2239 O O . PHE A 1 266 ? -1.496 2.160 12.117 1.00 75.00 266 PHE A O 1
ATOM 2246 N N . GLU A 1 267 ? 0.332 3.415 12.421 1.00 75.50 267 GLU A N 1
ATOM 2247 C CA . GLU A 1 267 ? 1.158 2.305 12.914 1.00 75.50 267 GLU A CA 1
ATOM 2248 C C . GLU A 1 267 ? 0.516 1.622 14.119 1.00 75.50 267 GLU A C 1
ATOM 2250 O O . GLU A 1 267 ? 0.290 0.416 14.076 1.00 75.50 267 GLU A O 1
ATOM 2255 N N . PHE A 1 268 ? 0.095 2.400 15.120 1.00 83.00 268 PHE A N 1
ATOM 2256 C CA . PHE A 1 268 ? -0.628 1.878 16.276 1.00 83.00 268 PHE A CA 1
ATOM 2257 C C . PHE A 1 268 ? -1.878 1.089 15.885 1.00 83.00 268 PHE A C 1
ATOM 2259 O O . PHE A 1 268 ? -2.117 0.010 16.420 1.00 83.00 268 PHE A O 1
ATOM 2266 N N . LEU A 1 269 ? -2.696 1.630 14.979 1.00 82.12 269 LEU A N 1
ATOM 2267 C CA . LEU A 1 269 ? -3.935 0.985 14.557 1.00 82.12 269 LEU A CA 1
ATOM 2268 C C . LEU A 1 269 ? -3.664 -0.390 13.934 1.00 82.12 269 LEU A C 1
ATOM 2270 O O . LEU A 1 269 ? -4.345 -1.359 14.267 1.00 82.12 269 LEU A O 1
ATOM 2274 N N . PHE A 1 270 ? -2.682 -0.461 13.037 1.00 80.19 270 PHE A N 1
ATOM 2275 C CA . PHE A 1 270 ? -2.299 -1.698 12.367 1.00 80.19 270 PHE A CA 1
ATOM 2276 C C . PHE A 1 270 ? -1.707 -2.718 13.325 1.00 80.19 270 PHE A C 1
ATOM 2278 O O . PHE A 1 270 ? -2.102 -3.882 13.285 1.00 80.19 270 PHE A O 1
ATOM 2285 N N . ASP A 1 271 ? -0.820 -2.273 14.209 1.00 82.25 271 ASP A N 1
ATOM 2286 C CA . ASP A 1 271 ? -0.194 -3.136 15.200 1.00 82.25 271 ASP A CA 1
ATOM 2287 C C . ASP A 1 271 ? -1.244 -3.684 16.170 1.00 82.25 271 ASP A C 1
ATOM 2289 O O . ASP A 1 271 ? -1.308 -4.891 16.379 1.00 82.25 271 ASP A O 1
ATOM 2293 N N . TYR A 1 272 ? -2.128 -2.831 16.699 1.00 88.56 272 TYR A N 1
ATOM 2294 C CA . TYR A 1 272 ? -3.198 -3.245 17.610 1.00 88.56 272 TYR A CA 1
ATOM 2295 C C . TYR A 1 272 ? -4.119 -4.289 16.972 1.00 88.56 272 TYR A C 1
ATOM 2297 O O . TYR A 1 272 ? -4.410 -5.317 17.579 1.00 88.56 272 TYR A O 1
ATOM 2305 N N . MET A 1 273 ? -4.566 -4.042 15.738 1.00 87.94 273 MET A N 1
ATOM 2306 C CA . MET A 1 273 ? -5.470 -4.961 15.046 1.00 87.94 273 MET A CA 1
ATOM 2307 C C . MET A 1 273 ? -4.783 -6.272 14.680 1.00 87.94 273 MET A C 1
ATOM 2309 O O . MET A 1 273 ? -5.407 -7.325 14.762 1.00 87.94 273 MET A O 1
ATOM 2313 N N . TYR A 1 274 ? -3.498 -6.231 14.330 1.00 86.25 274 TYR A N 1
ATOM 2314 C CA . TYR A 1 274 ? -2.726 -7.444 14.097 1.00 86.25 274 TYR A CA 1
ATOM 2315 C C . TYR A 1 274 ? -2.510 -8.247 15.383 1.00 86.25 274 TYR A C 1
ATOM 2317 O O . TYR A 1 274 ? -2.654 -9.462 15.362 1.00 86.25 274 TYR A O 1
ATOM 2325 N N . GLN A 1 275 ? -2.238 -7.593 16.516 1.00 88.94 275 GLN A N 1
ATOM 2326 C CA . GLN A 1 275 ? -2.165 -8.287 17.806 1.00 88.94 275 GLN A CA 1
ATOM 2327 C C . GLN A 1 275 ? -3.500 -8.947 18.156 1.00 88.94 275 GLN A C 1
ATOM 2329 O O . GLN A 1 275 ? -3.508 -10.125 18.478 1.00 88.94 275 GLN A O 1
ATOM 2334 N N . LYS A 1 276 ? -4.639 -8.262 17.974 1.00 91.75 276 LYS A N 1
ATOM 2335 C CA . LYS A 1 276 ? -5.959 -8.894 18.154 1.00 91.75 276 LYS A CA 1
ATOM 2336 C C . LYS A 1 276 ? -6.165 -10.086 17.213 1.00 91.75 276 LYS A C 1
ATOM 2338 O O . LYS A 1 276 ? -6.699 -11.099 17.643 1.00 91.75 276 LYS A O 1
ATOM 2343 N N . TYR A 1 277 ? -5.734 -9.991 15.955 1.00 88.56 277 TYR A N 1
ATOM 2344 C CA . TYR A 1 277 ? -5.764 -11.117 15.013 1.00 88.56 277 TYR A CA 1
ATOM 2345 C C . TYR A 1 277 ? -4.953 -12.315 15.543 1.00 88.56 277 TYR A C 1
ATOM 2347 O O . TYR A 1 277 ? -5.444 -13.442 15.551 1.00 88.56 277 TYR A O 1
ATOM 2355 N N . LEU A 1 278 ? -3.749 -12.076 16.067 1.00 87.38 278 LEU A N 1
ATOM 2356 C CA . LEU A 1 278 ? -2.925 -13.122 16.677 1.00 87.38 278 LEU A CA 1
ATOM 2357 C C . LEU A 1 278 ? -3.525 -13.681 17.978 1.00 87.38 278 LEU A C 1
ATOM 2359 O O . LEU A 1 278 ? -3.520 -14.895 18.156 1.00 87.38 278 LEU A O 1
ATOM 2363 N N . ASP A 1 279 ? -4.085 -12.837 18.849 1.00 91.81 279 ASP A N 1
ATOM 2364 C CA . ASP A 1 279 ? -4.719 -13.238 20.118 1.00 91.81 279 ASP A CA 1
ATOM 2365 C C . ASP A 1 279 ? -5.882 -14.219 19.893 1.00 91.81 279 ASP A C 1
ATOM 2367 O O . ASP A 1 279 ? -6.159 -15.085 20.724 1.00 91.81 279 ASP A O 1
ATOM 2371 N N . PHE A 1 280 ? -6.558 -14.111 18.747 1.00 92.62 280 PHE A N 1
ATOM 2372 C CA . PHE A 1 280 ? -7.607 -15.041 18.332 1.00 92.62 280 PHE A CA 1
ATOM 2373 C C . PHE A 1 280 ? -7.079 -16.323 17.668 1.00 92.62 280 PHE A C 1
ATOM 2375 O O . PHE A 1 280 ? -7.877 -17.118 17.169 1.00 92.62 280 PHE A O 1
ATOM 2382 N N . ASN A 1 281 ? -5.761 -16.551 17.675 1.00 86.75 281 ASN A N 1
ATOM 2383 C CA . ASN A 1 281 ? -5.079 -17.668 17.017 1.00 86.75 281 ASN A CA 1
ATOM 2384 C C . ASN A 1 281 ? -5.394 -17.771 15.515 1.00 86.75 281 ASN A C 1
ATOM 2386 O O . ASN A 1 281 ? -5.477 -18.869 14.956 1.00 86.75 281 ASN A O 1
ATOM 2390 N N . CYS A 1 282 ? -5.594 -16.632 14.850 1.00 82.69 282 CYS A N 1
ATOM 2391 C CA . CYS A 1 282 ? -5.734 -16.611 13.402 1.00 82.69 282 CYS A CA 1
ATOM 2392 C C . CYS A 1 282 ? -4.391 -16.988 12.738 1.00 82.69 282 CYS A C 1
ATOM 2394 O O . CYS A 1 282 ? -3.321 -16.646 13.245 1.00 82.69 282 CYS A O 1
ATOM 2396 N N . LYS A 1 283 ? -4.428 -17.720 11.616 1.00 68.44 283 LYS A N 1
ATOM 2397 C CA . LYS A 1 283 ? -3.216 -18.237 10.955 1.00 68.44 283 LYS A CA 1
ATOM 2398 C C . LYS A 1 283 ? -2.385 -17.098 10.352 1.00 68.44 283 LYS A C 1
ATOM 2400 O O . LYS A 1 283 ? -2.907 -16.300 9.580 1.00 68.44 283 LYS A O 1
ATOM 2405 N N . SER A 1 284 ? -1.095 -17.063 10.685 1.00 56.44 284 SER A N 1
ATOM 2406 C CA . SER A 1 284 ? -0.080 -16.182 10.088 1.00 56.44 284 SER A CA 1
ATOM 2407 C C . SER A 1 284 ? 0.647 -16.843 8.926 1.00 56.44 284 SER A C 1
ATOM 2409 O O . SER A 1 284 ? 1.046 -18.016 9.125 1.00 56.44 284 SER A O 1
#